Protein AF-A0A7U9EQK7-F1 (afdb_monomer)

Sequence (335 aa):
MLSIFRFGDKSVEPSIDFILNFLNLALGIDPSQLIYLAPYELGIRNTVLSKKVPERNVISWENNIPLRLGKNKPQGYYLKIFLPYKHGIIPISTIGFIEGINGISTDSALFLERLSFVKDNLIHWYESEFFIDLTKEVKAQFPKFNYNEVYLWANHLRTLMALYYDGVRPEGKGPGHTMRKIIRTLSGTLSGDKVCDDKALKLISAGIKSLKNLGYDITETVDVNELTEQIFRQINNGSSQIAREIKRFKRALSNNEIKSSKDLKQWNEERGLTYEWMRKASEDEGVYDLPFPEIEKRFWLRNECYSFDTNQKITDPVQFLKNAESKRMKGVMKN

pLDDT: mean 91.23, std 8.13, range [37.78, 98.5]

Mean predicted aligned error: 5.45 Å

Radius of gyration: 23.26 Å; Cα contacts (8 Å, |Δi|>4): 466; chains: 1; bounding box: 58×42×58 Å

Solvent-accessible surface area (backbone atoms only — not comparable to full-atom values): 18582 Å² total; per-residue (Å²): 117,44,68,58,77,48,74,53,33,93,59,60,54,70,62,52,50,52,51,48,48,45,38,29,77,76,56,70,41,61,64,57,67,37,34,33,44,26,41,70,64,84,47,45,34,61,52,50,45,72,68,68,29,52,68,86,36,54,44,65,63,95,76,80,77,64,42,78,76,54,91,96,46,62,46,31,42,51,42,36,36,30,37,72,49,95,38,27,34,42,78,45,35,38,36,37,41,33,55,49,99,70,32,33,26,38,46,36,44,30,40,52,64,60,50,49,15,60,64,69,70,51,94,45,55,57,69,22,84,61,25,32,60,24,36,52,44,42,40,69,77,38,74,85,54,52,72,68,56,28,53,49,50,40,51,46,51,41,49,52,54,51,38,47,71,75,67,49,55,78,38,94,53,73,73,12,32,56,47,44,52,50,40,46,54,58,8,59,76,44,72,40,48,69,80,51,69,74,59,41,48,52,45,48,53,26,29,49,52,24,34,36,68,72,75,47,71,56,74,89,82,45,60,67,67,60,52,35,47,63,51,48,54,49,25,33,51,38,3,45,50,51,39,53,51,51,54,51,49,48,51,36,52,78,68,65,69,64,83,45,45,66,49,56,47,47,42,29,72,78,69,63,47,50,70,67,59,50,48,53,50,30,49,76,72,74,47,78,89,67,59,70,75,85,77,80,77,77,88,50,66,79,65,70,34,46,60,90,52,74,85,56,57,58,86,52,63,60,61,49,50,55,53,51,50,51,53,51,51,58,60,58,76,75,107

Secondary structure (DSSP, 8-state):
-B--EEEEESSSHHHHHHHHHHHHHHH---GGG-EEE--SGGGHHHHHHHTT--GGGEE--SS---EE-STTSPEEEEEEEEEEETTEEEEEEEEEEEEETTEEEEEEEE-HHHHHHHHTT-S-GGGSTTTHHHHHHHHHH-TT--HHHHHHHHHHHHHHHHHHHTT----SSHHHHHHHHHHHHHHHHTTT----HHHHHHHHHHHHHHHHHTT---TTTS-HHHHHHHHHHHHHHHHHHHHHHHHHHHHHHHTT---SHHHHHHHHHHH---HHHHHHHHHHTT-----PPP------HHHHSS-S-TTS--S-HHHHHHHHHHHHHHHHTT-

Foldseek 3Di:
DDKDKDPLDAACQVVVVVVQCCCCVVQVDHLQQKAKAFEPPRVRQVSSVVSVHPNLRYDYDPDFDWDDPDPPAFIWHKIWIWHDAQQFIAGAKIWTWTQDPRHTMIIMDGDVLRSQCVSVNHLDSCCGQLHVLLLVLLCVQCVPDDSVLSVLLSVLLLVLLVCVLVVADCDDDDPNVVNLVSLLVLLQVCQLDADDLVSLLSNLVSSQSSCVVVVRHSPVPDDSSVSSCRRRVSSNVSNNLLNVLLVVLLVCVVVVVQDACVVVVCCCPVSVHDLVSSCVSCVVVVHHPHPHDDDPDPQDPNDVRRDSPSVNGDPDNSVSVVVSVVVVVVVVVVD

Structure (mmCIF, N/CA/C/O backbone):
data_AF-A0A7U9EQK7-F1
#
_entry.id   AF-A0A7U9EQK7-F1
#
loop_
_atom_site.group_PDB
_atom_site.id
_atom_site.type_symbol
_atom_site.label_atom_id
_atom_site.label_alt_id
_atom_site.label_comp_id
_atom_site.label_asym_id
_atom_site.label_entity_id
_atom_site.label_seq_id
_atom_site.pdbx_PDB_ins_code
_atom_site.Cartn_x
_atom_site.Cartn_y
_atom_site.Cartn_z
_atom_site.occupancy
_atom_site.B_iso_or_equiv
_atom_site.auth_seq_id
_atom_site.auth_comp_id
_atom_site.auth_asym_id
_atom_site.auth_atom_id
_atom_site.pdbx_PDB_model_num
ATOM 1 N N . MET A 1 1 ? 9.963 -4.437 -3.154 1.00 88.00 1 MET A N 1
ATOM 2 C CA . MET A 1 1 ? 10.088 -3.816 -4.495 1.00 88.00 1 MET A CA 1
ATOM 3 C C . MET A 1 1 ? 11.104 -4.631 -5.264 1.00 88.00 1 MET A C 1
ATOM 5 O O . MET A 1 1 ? 12.132 -4.945 -4.684 1.00 88.00 1 MET A O 1
ATOM 9 N N . LEU A 1 2 ? 10.805 -5.012 -6.504 1.00 90.88 2 LEU A N 1
ATOM 10 C CA . LEU A 1 2 ? 11.799 -5.606 -7.396 1.00 90.88 2 LEU A CA 1
ATOM 11 C C . LEU A 1 2 ? 12.470 -4.471 -8.166 1.00 90.88 2 LEU A C 1
ATOM 13 O O . LEU A 1 2 ? 11.774 -3.610 -8.705 1.00 90.88 2 LEU A O 1
ATOM 17 N N . SER A 1 3 ? 13.795 -4.463 -8.212 1.00 92.38 3 SER A N 1
ATOM 18 C CA . SER A 1 3 ? 14.551 -3.349 -8.777 1.00 92.38 3 SER A CA 1
ATOM 19 C C . SER A 1 3 ? 15.726 -3.853 -9.593 1.00 92.38 3 SER A C 1
ATOM 21 O O . SER A 1 3 ? 16.425 -4.780 -9.193 1.00 92.38 3 SER A O 1
ATOM 23 N N . ILE A 1 4 ? 15.952 -3.197 -10.725 1.00 92.50 4 ILE A N 1
ATOM 24 C CA . ILE A 1 4 ? 17.230 -3.200 -11.427 1.00 92.50 4 ILE A CA 1
ATOM 25 C C . ILE A 1 4 ? 17.901 -1.843 -11.259 1.00 92.50 4 ILE A C 1
ATOM 27 O O . ILE A 1 4 ? 17.247 -0.800 -11.367 1.00 92.50 4 ILE A O 1
ATOM 31 N N . PHE A 1 5 ? 19.209 -1.885 -11.038 1.00 93.94 5 PHE A N 1
ATOM 32 C CA . PHE A 1 5 ? 20.076 -0.719 -11.032 1.00 93.94 5 PHE A CA 1
ATOM 33 C C . PHE A 1 5 ? 21.106 -0.876 -12.141 1.00 93.94 5 PHE A C 1
ATOM 35 O O . PHE A 1 5 ? 21.718 -1.936 -12.278 1.00 93.94 5 PHE A O 1
ATOM 42 N N . ARG A 1 6 ? 21.284 0.171 -12.943 1.00 93.56 6 ARG A N 1
ATOM 43 C CA . ARG A 1 6 ? 22.321 0.223 -13.979 1.00 93.56 6 ARG A CA 1
ATOM 44 C C . ARG A 1 6 ? 23.038 1.557 -13.895 1.00 93.56 6 ARG A C 1
ATOM 46 O O . ARG A 1 6 ? 22.413 2.561 -13.568 1.00 93.56 6 ARG A O 1
ATOM 53 N N . PHE A 1 7 ? 24.334 1.579 -14.172 1.00 93.50 7 PHE A N 1
ATOM 54 C CA . PHE A 1 7 ? 25.157 2.771 -13.988 1.00 93.50 7 PHE A CA 1
ATOM 55 C C . PHE A 1 7 ? 26.043 2.992 -15.208 1.00 93.50 7 PHE A C 1
ATOM 57 O O . PHE A 1 7 ? 26.699 2.060 -15.667 1.00 93.50 7 PHE A O 1
ATOM 64 N N . GLY A 1 8 ? 26.080 4.232 -15.702 1.00 92.19 8 GLY A N 1
ATOM 65 C CA . GLY A 1 8 ? 26.954 4.625 -16.811 1.00 92.19 8 GLY A CA 1
ATOM 66 C C . GLY A 1 8 ? 26.522 4.087 -18.176 1.00 92.19 8 GLY A C 1
ATOM 67 O O . GLY A 1 8 ? 27.362 3.921 -19.060 1.00 92.19 8 GLY A O 1
ATOM 68 N N . ASP A 1 9 ? 25.231 3.801 -18.369 1.00 94.75 9 ASP A N 1
ATOM 69 C CA . ASP A 1 9 ? 24.723 3.431 -19.687 1.00 94.75 9 ASP A CA 1
ATOM 70 C C . ASP A 1 9 ? 24.780 4.640 -20.636 1.00 94.75 9 ASP A C 1
ATOM 72 O O . ASP A 1 9 ? 24.555 5.789 -20.246 1.00 94.75 9 ASP A O 1
ATOM 76 N N . LYS A 1 10 ? 25.057 4.383 -21.918 1.00 94.50 10 LYS A N 1
ATOM 77 C CA . LYS A 1 10 ? 25.091 5.430 -22.956 1.00 94.50 10 LYS A CA 1
ATOM 78 C C . LYS A 1 10 ? 23.697 5.892 -23.389 1.00 94.50 10 LYS A C 1
ATOM 80 O O . LYS A 1 10 ? 23.564 6.965 -23.968 1.00 94.50 10 LYS A O 1
ATOM 85 N N . SER A 1 11 ? 22.675 5.072 -23.157 1.00 95.19 11 SER A N 1
ATOM 86 C CA . SER A 1 11 ? 21.287 5.334 -23.532 1.00 95.19 11 SER A CA 1
ATOM 87 C C . SER A 1 11 ? 20.327 4.642 -22.563 1.00 95.19 11 SER A C 1
ATOM 89 O O . SER A 1 11 ? 20.726 3.802 -21.758 1.00 95.19 11 SER A O 1
ATOM 91 N N . VAL A 1 12 ? 19.043 4.986 -22.654 1.00 96.44 12 VAL A N 1
ATOM 92 C CA . VAL A 1 12 ? 17.967 4.388 -21.843 1.00 96.44 12 VAL A CA 1
ATOM 93 C C . VAL A 1 12 ? 17.520 3.005 -22.337 1.00 96.44 12 VAL A C 1
ATOM 95 O O . VAL A 1 12 ? 16.799 2.294 -21.638 1.00 96.44 12 VAL A O 1
ATOM 98 N N . GLU A 1 13 ? 17.933 2.621 -23.546 1.00 97.12 13 GLU A N 1
ATOM 99 C CA . GLU A 1 13 ? 17.444 1.439 -24.259 1.00 97.12 13 GLU A CA 1
ATOM 100 C C . GLU A 1 13 ? 17.716 0.110 -23.541 1.00 97.12 13 GLU A C 1
ATOM 102 O O . GLU A 1 13 ? 16.751 -0.633 -23.355 1.00 97.12 13 GLU A O 1
ATOM 107 N N . PRO A 1 14 ? 18.933 -0.187 -23.040 1.00 96.06 14 PRO A N 1
ATOM 108 C CA . PRO A 1 14 ? 19.197 -1.459 -22.363 1.00 96.06 14 PRO A CA 1
ATOM 109 C C . PRO A 1 14 ? 18.285 -1.701 -21.154 1.00 96.06 14 PRO A C 1
ATOM 111 O O . PRO A 1 14 ? 17.855 -2.826 -20.900 1.00 96.06 14 PRO A O 1
ATOM 114 N N . SER A 1 15 ? 17.966 -0.640 -20.412 1.00 96.38 15 SER A N 1
ATOM 115 C CA . SER A 1 15 ? 17.079 -0.695 -19.248 1.00 96.38 15 SER A CA 1
ATOM 116 C C . SER A 1 15 ? 15.626 -0.947 -19.632 1.00 96.38 15 SER A C 1
ATOM 118 O O . SER A 1 15 ? 14.946 -1.742 -18.981 1.00 96.38 15 SER A O 1
ATOM 120 N N . ILE A 1 16 ? 15.148 -0.267 -20.681 1.00 97.25 16 ILE A N 1
ATOM 121 C CA . ILE A 1 16 ? 13.794 -0.464 -21.209 1.00 97.25 16 ILE A CA 1
ATOM 122 C C . ILE A 1 16 ? 13.662 -1.895 -21.731 1.00 97.25 16 ILE A C 1
ATOM 124 O O . ILE A 1 16 ? 12.725 -2.590 -21.343 1.00 97.25 16 ILE A O 1
ATOM 128 N N . ASP A 1 17 ? 14.631 -2.366 -22.516 1.00 96.38 17 ASP A N 1
ATOM 129 C CA . ASP A 1 17 ? 14.633 -3.721 -23.067 1.00 96.38 17 ASP A CA 1
ATOM 130 C C . ASP A 1 17 ? 14.639 -4.784 -21.981 1.00 96.38 17 ASP A C 1
ATOM 132 O O . ASP A 1 17 ? 13.843 -5.718 -22.038 1.00 96.38 17 ASP A O 1
ATOM 136 N N . PHE A 1 18 ? 15.476 -4.629 -20.954 1.00 95.94 18 PHE A N 1
ATOM 137 C CA . PHE A 1 18 ? 15.498 -5.574 -19.844 1.00 95.94 18 PHE A CA 1
ATOM 138 C C . PHE A 1 18 ? 14.123 -5.690 -19.177 1.00 95.94 18 PHE A C 1
ATOM 140 O O . PHE A 1 18 ? 13.628 -6.795 -18.961 1.00 95.94 18 PHE A O 1
ATOM 147 N N . ILE A 1 19 ? 13.491 -4.556 -18.859 1.00 96.00 19 ILE A N 1
ATOM 148 C CA . ILE A 1 19 ? 12.205 -4.550 -18.157 1.00 96.00 19 ILE A CA 1
ATOM 149 C C . ILE A 1 19 ? 11.091 -5.105 -19.042 1.00 96.00 19 ILE A C 1
ATOM 151 O O . ILE A 1 19 ? 10.302 -5.916 -18.565 1.00 96.00 19 ILE A O 1
ATOM 155 N N . LEU A 1 20 ? 11.031 -4.727 -20.319 1.00 96.06 20 LEU A N 1
ATOM 156 C CA . LEU A 1 20 ? 10.022 -5.259 -21.237 1.00 96.06 20 LEU A CA 1
ATOM 157 C C . LEU A 1 20 ? 10.208 -6.758 -21.486 1.00 96.06 20 LEU A C 1
ATOM 159 O O . LEU A 1 20 ? 9.225 -7.496 -21.489 1.00 96.06 20 LEU A O 1
ATOM 163 N N . ASN A 1 21 ? 11.452 -7.225 -21.610 1.00 95.62 21 ASN A N 1
ATOM 164 C CA . ASN A 1 21 ? 11.752 -8.649 -21.731 1.00 95.62 21 ASN A CA 1
ATOM 165 C C . ASN A 1 21 ? 11.370 -9.411 -20.463 1.00 95.62 21 ASN A C 1
ATOM 167 O O . ASN A 1 21 ? 10.791 -10.485 -20.565 1.00 95.62 21 ASN A O 1
ATOM 171 N N . PHE A 1 22 ? 11.630 -8.860 -19.275 1.00 94.88 22 PHE A N 1
ATOM 172 C CA . PHE A 1 22 ? 11.181 -9.463 -18.022 1.00 94.88 22 PHE A CA 1
ATOM 173 C C . PHE A 1 22 ? 9.650 -9.575 -17.967 1.00 94.88 22 PHE A C 1
ATOM 175 O O . PHE A 1 22 ? 9.129 -10.648 -17.677 1.00 94.88 22 PHE A O 1
ATOM 182 N N . LEU A 1 23 ? 8.921 -8.500 -18.288 1.00 94.50 23 LEU A N 1
ATOM 183 C CA . LEU A 1 23 ? 7.453 -8.513 -18.290 1.00 94.50 23 LEU A CA 1
ATOM 184 C C . LEU A 1 23 ? 6.889 -9.533 -19.293 1.00 94.50 23 LEU A C 1
ATOM 186 O O . LEU A 1 23 ? 5.955 -10.262 -18.964 1.00 94.50 23 LEU A O 1
ATOM 190 N N . ASN A 1 24 ? 7.479 -9.629 -20.483 1.00 95.06 24 ASN A N 1
ATOM 191 C CA . ASN A 1 24 ? 7.049 -10.579 -21.502 1.00 95.06 24 ASN A CA 1
ATOM 192 C C . ASN A 1 24 ? 7.404 -12.023 -21.118 1.00 95.06 24 ASN A C 1
ATOM 194 O O . ASN A 1 24 ? 6.524 -12.863 -20.963 1.00 95.06 24 ASN A O 1
ATOM 198 N N . LEU A 1 25 ? 8.686 -12.309 -20.895 1.00 94.12 25 LEU A N 1
ATOM 199 C CA . LEU A 1 25 ? 9.175 -13.675 -20.714 1.00 94.12 25 LEU A CA 1
ATOM 200 C C . LEU A 1 25 ? 8.785 -14.275 -19.359 1.00 94.12 25 LEU A C 1
ATOM 202 O O . LEU A 1 25 ? 8.488 -15.463 -19.290 1.00 94.12 25 LEU A O 1
ATOM 206 N N . ALA A 1 26 ? 8.793 -13.483 -18.281 1.00 90.69 26 ALA A N 1
ATOM 207 C CA . ALA A 1 26 ? 8.523 -13.999 -16.937 1.00 90.69 26 ALA A CA 1
ATOM 208 C C . ALA A 1 26 ? 7.040 -13.929 -16.545 1.00 90.69 26 ALA A C 1
ATOM 210 O O . ALA A 1 26 ? 6.598 -14.727 -15.717 1.00 90.69 26 ALA A O 1
ATOM 211 N N . LEU A 1 27 ? 6.281 -12.974 -17.098 1.00 91.12 27 LEU A N 1
ATOM 212 C CA . LEU A 1 27 ? 4.881 -12.737 -16.716 1.00 91.12 27 LEU A CA 1
ATOM 213 C C . LEU A 1 27 ? 3.887 -12.919 -17.869 1.00 91.12 27 LEU A C 1
ATOM 215 O O . LEU A 1 27 ? 2.686 -12.827 -17.633 1.00 91.12 27 LEU A O 1
ATOM 219 N N . GLY A 1 28 ? 4.351 -13.169 -19.097 1.00 93.56 28 GLY A N 1
ATOM 220 C CA . GLY A 1 28 ? 3.483 -13.322 -20.267 1.00 93.56 28 GLY A CA 1
ATOM 221 C C . GLY A 1 28 ? 2.785 -12.027 -20.691 1.00 93.56 28 GLY A C 1
ATOM 222 O O . GLY A 1 28 ? 1.762 -12.081 -21.371 1.00 93.56 28 GLY A O 1
ATOM 223 N N . ILE A 1 29 ? 3.289 -10.864 -20.266 1.00 94.81 29 ILE A N 1
ATOM 224 C CA . ILE A 1 29 ? 2.674 -9.567 -20.559 1.00 94.81 29 ILE A CA 1
ATOM 225 C C . ILE A 1 29 ? 3.261 -9.018 -21.858 1.00 94.81 29 ILE A C 1
ATOM 227 O O . ILE A 1 29 ? 4.433 -8.643 -21.905 1.00 94.81 29 ILE A O 1
ATOM 231 N N . ASP A 1 30 ? 2.433 -8.916 -22.898 1.00 94.62 30 ASP A N 1
ATOM 232 C CA . ASP A 1 30 ? 2.830 -8.306 -24.167 1.00 94.62 30 ASP A CA 1
ATOM 233 C C . ASP A 1 30 ? 3.064 -6.788 -23.991 1.00 94.62 30 ASP A C 1
ATOM 235 O O . ASP A 1 30 ? 2.125 -6.056 -23.647 1.00 94.62 30 ASP A O 1
ATOM 239 N N . PRO A 1 31 ? 4.281 -6.272 -24.270 1.00 94.69 31 PRO A N 1
ATOM 240 C CA . PRO A 1 31 ? 4.578 -4.843 -24.213 1.00 94.69 31 PRO A CA 1
ATOM 241 C C . PRO A 1 31 ? 3.645 -3.955 -25.045 1.00 94.69 31 PRO A C 1
ATOM 243 O O . PRO A 1 31 ? 3.487 -2.777 -24.711 1.00 94.69 31 PRO A O 1
ATOM 246 N N . SER A 1 32 ? 3.015 -4.493 -26.098 1.00 94.81 32 SER A N 1
ATOM 247 C CA . SER A 1 32 ? 2.066 -3.766 -26.950 1.00 94.81 32 SER A CA 1
ATOM 248 C C . SER A 1 32 ? 0.753 -3.410 -26.234 1.00 94.81 32 SER A C 1
ATOM 250 O O . SER A 1 32 ? 0.080 -2.448 -26.611 1.00 94.81 32 SER A O 1
ATOM 252 N N . GLN A 1 33 ? 0.405 -4.144 -25.171 1.00 94.94 33 GLN A N 1
ATOM 253 C CA . GLN A 1 33 ? -0.803 -3.935 -24.363 1.00 94.94 33 GLN A CA 1
ATOM 254 C C . GLN A 1 33 ? -0.596 -2.922 -23.230 1.00 94.94 33 GLN A C 1
ATOM 256 O O . GLN A 1 33 ? -1.558 -2.471 -22.606 1.00 94.94 33 GLN A O 1
ATOM 261 N N . LEU A 1 34 ? 0.657 -2.562 -22.955 1.00 97.38 34 LEU A N 1
ATOM 262 C CA . LEU A 1 34 ? 1.021 -1.633 -21.895 1.00 97.38 34 LEU A CA 1
ATOM 263 C C . LEU A 1 34 ? 0.800 -0.184 -22.324 1.00 97.38 34 LEU A C 1
ATOM 265 O O . LEU A 1 34 ? 0.865 0.153 -23.506 1.00 97.38 34 LEU A O 1
ATOM 269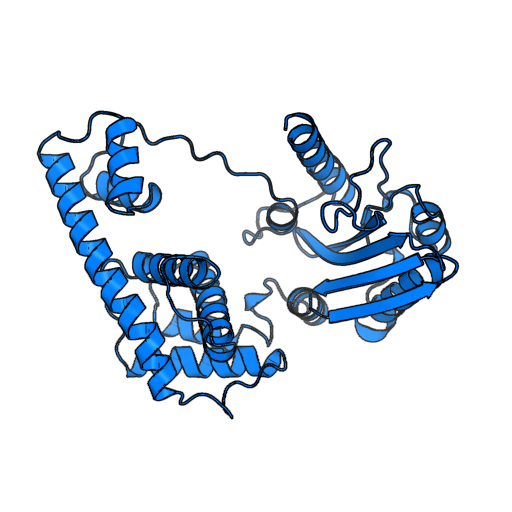 N N . ILE A 1 35 ? 0.575 0.678 -21.333 1.00 97.81 35 ILE A N 1
ATOM 270 C CA . ILE A 1 35 ? 0.493 2.130 -21.491 1.00 97.81 35 ILE A CA 1
ATOM 271 C C . ILE A 1 35 ? 1.697 2.764 -20.809 1.00 97.81 35 ILE A C 1
ATOM 273 O O . ILE A 1 35 ? 2.067 2.403 -19.689 1.00 97.81 35 ILE A O 1
ATOM 277 N N . TYR A 1 36 ? 2.290 3.740 -21.481 1.00 96.44 36 TYR A N 1
ATOM 278 C CA . TYR A 1 36 ? 3.543 4.356 -21.091 1.00 96.44 36 TYR A CA 1
ATOM 279 C C . TYR A 1 36 ? 3.334 5.841 -20.871 1.00 96.44 36 TYR A C 1
ATOM 281 O O . TYR A 1 36 ? 2.796 6.542 -21.723 1.00 96.44 36 TYR A O 1
ATOM 289 N N . LEU A 1 37 ? 3.800 6.324 -19.728 1.00 94.25 37 LEU A N 1
ATOM 290 C CA . LEU A 1 37 ? 4.009 7.745 -19.497 1.00 94.25 37 LEU A CA 1
ATOM 291 C C . LEU A 1 37 ? 5.486 8.012 -19.772 1.00 94.25 37 LEU A C 1
ATOM 293 O O . LEU A 1 37 ? 6.330 7.722 -18.919 1.00 94.25 37 LEU A O 1
ATOM 297 N N . ALA A 1 38 ? 5.776 8.462 -20.992 1.00 94.75 38 ALA A N 1
ATOM 298 C CA . ALA A 1 38 ? 7.112 8.512 -21.568 1.00 94.75 38 ALA A CA 1
ATOM 299 C C . ALA A 1 38 ? 7.482 9.958 -21.955 1.00 94.75 38 ALA A C 1
ATOM 301 O O . ALA A 1 38 ? 6.890 10.502 -22.890 1.00 94.75 38 ALA A O 1
ATOM 302 N N . PRO A 1 39 ? 8.441 10.589 -21.263 1.00 92.50 39 PRO A N 1
ATOM 303 C CA . PRO A 1 39 ? 8.943 11.920 -21.608 1.00 92.50 39 PRO A CA 1
ATOM 304 C C . PRO A 1 39 ? 9.692 11.925 -22.954 1.00 92.50 39 PRO A C 1
ATOM 306 O O . PRO A 1 39 ? 10.132 10.877 -23.440 1.00 92.50 39 PRO A O 1
ATOM 309 N N . TYR A 1 40 ? 9.832 13.106 -23.565 1.00 91.44 40 TYR A N 1
ATOM 310 C CA . TYR A 1 40 ? 10.596 13.279 -24.811 1.00 91.44 40 TYR A CA 1
ATOM 311 C C . TYR A 1 40 ? 12.111 13.227 -24.564 1.00 91.44 40 TYR A C 1
ATOM 313 O O . TYR A 1 40 ? 12.883 12.833 -25.439 1.00 91.44 40 TYR A O 1
ATOM 321 N N . GLU A 1 41 ? 12.527 13.602 -23.362 1.00 91.69 41 GLU A N 1
ATOM 322 C CA . GLU A 1 41 ? 13.906 13.693 -22.919 1.00 91.69 41 GLU A CA 1
ATOM 323 C C . GLU A 1 41 ? 14.594 12.331 -22.916 1.00 91.69 41 GLU A C 1
ATOM 325 O O . GLU A 1 41 ? 13.968 11.274 -22.790 1.00 91.69 41 GLU A O 1
ATOM 330 N N . LEU A 1 42 ? 15.916 12.368 -23.102 1.00 90.94 42 LEU A N 1
ATOM 331 C CA . LEU A 1 42 ? 16.781 11.189 -23.199 1.00 90.94 42 LEU A CA 1
ATOM 332 C C . LEU A 1 42 ? 16.358 10.179 -24.284 1.00 90.94 42 LEU A C 1
ATOM 334 O O . LEU A 1 42 ? 16.784 9.026 -24.259 1.00 90.94 42 LEU A O 1
ATOM 338 N N . GLY A 1 43 ? 15.504 10.587 -25.231 1.00 93.50 43 GLY A N 1
ATOM 339 C CA . GLY A 1 43 ? 14.965 9.702 -26.260 1.00 93.50 43 GLY A CA 1
ATOM 340 C C . GLY A 1 43 ? 14.040 8.609 -25.714 1.00 93.50 43 GLY A C 1
ATOM 341 O O . GLY A 1 43 ? 13.804 7.623 -26.415 1.00 93.50 43 GLY A O 1
ATOM 342 N N . ILE A 1 44 ? 13.504 8.755 -24.494 1.00 95.88 44 ILE A N 1
ATOM 343 C CA . ILE A 1 44 ? 12.691 7.723 -23.827 1.00 95.88 44 ILE A CA 1
ATOM 344 C C . ILE A 1 44 ? 11.463 7.368 -24.666 1.00 95.88 44 ILE A C 1
ATOM 346 O O . ILE A 1 44 ? 11.254 6.195 -24.974 1.00 95.88 44 ILE A O 1
ATOM 350 N N . ARG A 1 45 ? 10.686 8.367 -25.105 1.00 95.94 45 ARG A N 1
ATOM 351 C CA . ARG A 1 45 ? 9.522 8.153 -25.980 1.00 95.94 45 ARG A CA 1
ATOM 352 C C . ARG A 1 45 ? 9.877 7.366 -27.243 1.00 95.94 45 ARG A C 1
ATOM 354 O O . ARG A 1 45 ? 9.225 6.371 -27.548 1.00 95.94 45 ARG A O 1
ATOM 361 N N . ASN A 1 46 ? 10.906 7.804 -27.968 1.00 96.94 46 ASN A N 1
ATOM 362 C CA . ASN A 1 46 ? 11.307 7.177 -29.230 1.00 96.94 46 ASN A CA 1
ATOM 363 C C . ASN A 1 46 ? 11.791 5.742 -29.011 1.00 96.94 46 ASN A C 1
ATOM 365 O O . ASN A 1 46 ? 11.477 4.859 -29.805 1.00 96.94 46 ASN A O 1
ATOM 369 N N . THR A 1 47 ? 12.484 5.502 -27.897 1.00 97.75 47 THR A N 1
ATOM 370 C CA . THR A 1 47 ? 12.919 4.163 -27.501 1.00 97.75 47 THR A CA 1
ATOM 371 C C . THR A 1 47 ? 11.730 3.256 -27.208 1.00 97.75 47 THR A C 1
ATOM 373 O O . THR A 1 47 ? 11.733 2.119 -27.644 1.00 97.75 47 THR A O 1
ATOM 376 N N . VAL A 1 48 ? 10.681 3.736 -26.532 1.00 97.31 48 VAL A N 1
ATOM 377 C CA . VAL A 1 48 ? 9.459 2.939 -26.306 1.00 97.31 48 VAL A CA 1
ATOM 378 C C . VAL A 1 48 ? 8.755 2.617 -27.628 1.00 97.31 48 VAL A C 1
ATOM 380 O O . VAL A 1 48 ? 8.364 1.474 -27.860 1.00 97.31 48 VAL A O 1
ATOM 383 N N . LEU A 1 49 ? 8.621 3.602 -28.520 1.00 96.94 49 LEU A N 1
ATOM 384 C CA . LEU A 1 49 ? 7.968 3.412 -29.819 1.00 96.94 49 LEU A CA 1
ATOM 385 C C . LEU A 1 49 ? 8.721 2.426 -30.721 1.00 96.94 49 LEU A C 1
ATOM 387 O O . LEU A 1 49 ? 8.085 1.655 -31.441 1.00 96.94 49 LEU A O 1
ATOM 391 N N . SER A 1 50 ? 10.057 2.379 -30.648 1.00 96.50 50 SER A N 1
ATOM 392 C CA . SER A 1 50 ? 10.852 1.413 -31.421 1.00 96.50 50 SER A CA 1
ATOM 393 C C . SER A 1 50 ? 10.602 -0.043 -31.005 1.00 96.50 50 SER A C 1
ATOM 395 O O . SER A 1 50 ? 10.850 -0.957 -31.792 1.00 96.50 50 SER A O 1
ATOM 397 N N . LYS A 1 51 ? 10.015 -0.282 -29.822 1.00 95.19 51 LYS A N 1
ATOM 398 C CA . LYS A 1 51 ? 9.625 -1.615 -29.324 1.00 95.19 51 LYS A CA 1
ATOM 399 C C . LYS A 1 51 ? 8.243 -2.066 -29.807 1.00 95.19 51 LYS A C 1
ATOM 401 O O . LYS A 1 51 ? 7.616 -2.913 -29.178 1.00 95.19 51 LYS A O 1
ATOM 406 N N . LYS A 1 52 ? 7.768 -1.517 -30.936 1.00 91.38 52 LYS A N 1
ATOM 407 C CA . LYS A 1 52 ? 6.475 -1.842 -31.574 1.00 91.38 52 LYS A CA 1
ATOM 408 C C . LYS A 1 52 ? 5.258 -1.579 -30.675 1.00 91.38 52 LYS A C 1
ATOM 410 O O . LYS A 1 52 ? 4.195 -2.165 -30.870 1.00 91.38 52 LYS A O 1
ATOM 415 N N . VAL A 1 53 ? 5.401 -0.682 -29.703 1.00 94.50 53 VAL A N 1
ATOM 416 C CA . VAL A 1 53 ? 4.283 -0.210 -28.885 1.00 94.50 53 VAL A CA 1
ATOM 417 C C . VAL A 1 53 ? 3.410 0.722 -29.735 1.00 94.50 53 VAL A C 1
ATOM 419 O O . VAL A 1 53 ? 3.949 1.631 -30.371 1.00 94.50 53 VAL A O 1
ATOM 422 N N . PRO A 1 54 ? 2.074 0.556 -29.746 1.00 95.75 54 PRO A N 1
ATOM 423 C CA . PRO A 1 54 ? 1.186 1.474 -30.449 1.00 95.75 54 PRO A CA 1
ATOM 424 C C . PRO A 1 54 ? 1.346 2.907 -29.938 1.00 95.75 54 PRO A C 1
ATOM 426 O O . PRO A 1 54 ? 1.285 3.144 -28.734 1.00 95.75 54 PRO A O 1
ATOM 429 N N . GLU A 1 55 ? 1.455 3.885 -30.838 1.00 95.81 55 GLU A N 1
ATOM 430 C CA . GLU A 1 55 ? 1.647 5.289 -30.448 1.00 95.81 55 GLU A CA 1
ATOM 431 C C . GLU A 1 55 ? 0.539 5.809 -29.522 1.00 95.81 55 GLU A C 1
ATOM 433 O O . GLU A 1 55 ? 0.810 6.542 -28.574 1.00 95.81 55 GLU A O 1
ATOM 438 N N . ARG A 1 56 ? -0.703 5.345 -29.717 1.00 95.31 56 ARG A N 1
ATOM 439 C CA . ARG A 1 56 ? -1.839 5.673 -28.839 1.00 95.31 56 ARG A CA 1
ATOM 440 C C . ARG A 1 56 ? -1.624 5.282 -27.369 1.00 95.31 56 ARG A C 1
ATOM 442 O O . ARG A 1 56 ? -2.260 5.867 -26.500 1.00 95.31 56 ARG A O 1
ATOM 449 N N . ASN A 1 57 ? -0.748 4.315 -27.095 1.00 96.94 57 ASN A N 1
ATOM 450 C CA . ASN A 1 57 ? -0.418 3.852 -25.750 1.00 96.94 57 ASN A CA 1
ATOM 451 C C . ASN A 1 57 ? 0.769 4.612 -25.135 1.00 96.94 57 ASN A C 1
ATOM 453 O O . ASN A 1 57 ? 1.114 4.366 -23.981 1.00 96.94 57 ASN A O 1
ATOM 457 N N . VAL A 1 58 ? 1.403 5.526 -25.872 1.00 96.44 58 VAL A N 1
ATOM 458 C CA . VAL A 1 58 ? 2.534 6.322 -25.391 1.00 96.44 58 VAL A CA 1
ATOM 459 C C . VAL A 1 58 ? 2.067 7.752 -25.154 1.00 96.44 58 VAL A C 1
ATOM 461 O O . VAL A 1 58 ? 1.773 8.504 -26.081 1.00 96.44 58 VAL A O 1
ATOM 464 N N . ILE A 1 59 ? 1.979 8.130 -23.884 1.00 93.88 59 ILE A N 1
ATOM 465 C CA . ILE A 1 59 ? 1.550 9.453 -23.447 1.00 93.88 59 ILE A CA 1
ATOM 466 C C . ILE A 1 59 ? 2.796 10.261 -23.076 1.00 93.88 59 ILE A C 1
ATOM 468 O O . ILE A 1 59 ? 3.577 9.858 -22.212 1.00 93.88 59 ILE A O 1
ATOM 472 N N . SER A 1 60 ? 2.946 11.416 -23.717 1.00 90.50 60 SER A N 1
ATOM 473 C CA . SER A 1 60 ? 4.018 12.389 -23.494 1.00 90.50 60 SER A CA 1
ATOM 474 C C . SER A 1 60 ? 3.411 13.775 -23.258 1.00 90.50 60 SER A C 1
ATOM 476 O O . SER A 1 60 ? 2.238 14.003 -23.562 1.00 90.50 60 SER A O 1
ATOM 478 N N . TRP A 1 61 ? 4.194 14.709 -22.726 1.00 78.88 61 TRP A N 1
ATOM 479 C CA . TRP A 1 61 ? 3.748 16.067 -22.393 1.00 78.88 61 TRP A CA 1
ATOM 480 C C . TRP A 1 61 ? 4.825 17.089 -22.723 1.00 78.88 61 TRP A C 1
ATOM 482 O O . TRP A 1 61 ? 6.005 16.758 -22.791 1.00 78.88 61 TRP A O 1
ATOM 492 N N . GLU A 1 62 ? 4.386 18.333 -22.908 1.00 69.69 62 GLU A N 1
ATOM 493 C CA . GLU A 1 62 ? 5.262 19.476 -23.180 1.00 69.69 62 GLU A CA 1
ATOM 494 C C . GLU A 1 62 ? 6.102 19.863 -21.956 1.00 69.69 62 GLU A C 1
ATOM 496 O O . GLU A 1 62 ? 7.274 20.188 -22.095 1.00 69.69 62 GLU A O 1
ATOM 501 N N . ASN A 1 63 ? 5.521 19.777 -20.751 1.00 70.12 63 ASN A N 1
ATOM 502 C CA . ASN A 1 63 ? 6.197 20.091 -19.492 1.00 70.12 63 ASN A CA 1
ATOM 503 C C . ASN A 1 63 ? 6.384 18.824 -18.654 1.00 70.12 63 ASN A C 1
ATOM 505 O O . ASN A 1 63 ? 5.406 18.204 -18.230 1.00 70.12 63 ASN A O 1
ATOM 509 N N . ASN A 1 64 ? 7.633 18.453 -18.378 1.00 68.38 64 ASN A N 1
ATOM 510 C CA . ASN A 1 64 ? 7.956 17.267 -17.590 1.00 68.38 64 ASN A CA 1
ATOM 511 C C . ASN A 1 64 ? 8.060 17.550 -16.091 1.00 68.38 64 ASN A C 1
ATOM 513 O O . ASN A 1 64 ? 8.469 18.624 -15.655 1.00 68.38 64 ASN A O 1
ATOM 517 N N . ILE A 1 65 ? 7.717 16.540 -15.284 1.00 68.69 65 ILE A N 1
ATOM 518 C CA . ILE A 1 65 ? 8.053 16.525 -13.858 1.00 68.69 65 ILE A CA 1
ATOM 519 C C . ILE A 1 65 ? 9.391 15.793 -13.724 1.00 68.69 65 ILE A C 1
ATOM 521 O O . ILE A 1 65 ? 9.401 14.564 -13.864 1.00 68.69 65 ILE A O 1
ATOM 525 N N . PRO A 1 66 ? 10.499 16.503 -13.449 1.00 75.69 66 PRO A N 1
ATOM 526 C CA . PRO A 1 66 ? 11.795 15.863 -13.310 1.00 75.69 66 PRO A CA 1
ATOM 527 C C . PRO A 1 66 ? 11.808 14.929 -12.099 1.00 75.69 66 PRO A C 1
ATOM 529 O O . PRO A 1 66 ? 11.152 15.171 -11.078 1.00 75.69 66 PRO A O 1
ATOM 532 N N . LEU A 1 67 ? 12.614 13.879 -12.197 1.00 79.62 67 LEU A N 1
ATOM 533 C CA . LEU A 1 67 ? 13.065 13.098 -11.056 1.00 79.62 67 LEU A CA 1
ATOM 534 C C . LEU A 1 67 ? 13.879 14.018 -10.136 1.00 79.62 67 LEU A C 1
ATOM 536 O O . LEU A 1 67 ? 14.940 14.515 -10.511 1.00 79.62 67 LEU A O 1
ATOM 540 N N . ARG A 1 68 ? 13.369 14.264 -8.924 1.00 74.19 68 ARG A N 1
ATOM 541 C CA . ARG A 1 68 ? 14.042 15.078 -7.903 1.00 74.19 68 ARG A CA 1
ATOM 542 C C . ARG A 1 68 ? 14.561 14.178 -6.789 1.00 74.19 68 ARG A C 1
ATOM 544 O O . ARG A 1 68 ? 13.784 13.713 -5.962 1.00 74.19 68 ARG A O 1
ATOM 551 N N . LEU A 1 69 ? 15.878 13.991 -6.744 1.00 74.88 69 LEU A N 1
ATOM 552 C CA . LEU A 1 69 ? 16.568 13.218 -5.700 1.00 74.88 69 LEU A CA 1
ATOM 553 C C . LEU A 1 69 ? 16.976 14.062 -4.475 1.00 74.88 69 LEU A C 1
ATOM 555 O O . LEU A 1 69 ? 17.591 13.552 -3.543 1.00 74.88 69 LEU A O 1
ATOM 559 N N . GLY A 1 70 ? 16.647 15.357 -4.471 1.00 72.94 70 GLY A N 1
ATOM 560 C CA . GLY A 1 70 ? 16.989 16.306 -3.410 1.00 72.94 70 GLY A CA 1
ATOM 561 C C . GLY A 1 70 ? 17.777 17.510 -3.925 1.00 72.94 70 GLY A C 1
ATOM 562 O O . GLY A 1 70 ? 18.122 17.597 -5.103 1.00 72.94 70 GLY A O 1
ATOM 563 N N . LYS A 1 71 ? 18.047 18.472 -3.036 1.00 74.62 71 LYS A N 1
ATOM 564 C CA . LYS A 1 71 ? 18.831 19.671 -3.368 1.00 74.62 71 LYS A CA 1
ATOM 565 C C . LYS A 1 71 ? 20.265 19.257 -3.739 1.00 74.62 71 LYS A C 1
ATOM 567 O O . LYS A 1 71 ? 20.867 18.462 -3.022 1.00 74.62 71 LYS A O 1
ATOM 572 N N . ASN A 1 72 ? 20.796 19.789 -4.842 1.00 76.12 72 ASN A N 1
ATOM 573 C CA . ASN A 1 72 ? 22.140 19.496 -5.373 1.00 76.12 72 ASN A CA 1
ATOM 574 C C . ASN A 1 72 ? 22.383 18.026 -5.773 1.00 76.12 72 ASN A C 1
ATOM 576 O O . ASN A 1 72 ? 23.528 17.575 -5.803 1.00 76.12 72 ASN A O 1
ATOM 580 N N . LYS A 1 73 ? 21.326 17.257 -6.056 1.00 78.75 73 LYS A N 1
ATOM 581 C CA . LYS A 1 73 ? 21.444 15.902 -6.607 1.00 78.75 73 LYS A CA 1
ATOM 582 C C . LYS A 1 73 ? 21.209 15.916 -8.122 1.00 78.75 73 LYS A C 1
ATOM 584 O O . LYS A 1 73 ? 20.538 16.833 -8.605 1.00 78.75 73 LYS A O 1
ATOM 589 N N . PRO A 1 74 ? 21.743 14.927 -8.862 1.00 76.62 74 PRO A N 1
ATOM 590 C CA . PRO A 1 74 ? 21.514 14.835 -10.295 1.00 76.62 74 PRO A CA 1
ATOM 591 C C . PRO A 1 74 ? 20.018 14.744 -10.616 1.00 76.62 74 PRO A C 1
ATOM 593 O O . PRO A 1 74 ? 19.237 14.184 -9.838 1.00 76.62 74 PRO A O 1
ATOM 596 N N . GLN A 1 75 ? 19.630 15.348 -11.736 1.00 85.44 75 GLN A N 1
ATOM 597 C CA . GLN A 1 75 ? 18.255 15.333 -12.224 1.00 85.44 75 GLN A CA 1
ATOM 598 C C . GLN A 1 75 ? 18.045 14.159 -13.179 1.00 85.44 75 GLN A C 1
ATOM 600 O O . GLN A 1 75 ? 18.979 13.442 -13.542 1.00 85.44 75 GLN A O 1
ATOM 605 N N . GLY A 1 76 ? 16.792 13.937 -13.549 1.00 90.31 76 GLY A N 1
ATOM 606 C CA . GLY A 1 76 ? 16.448 12.855 -14.444 1.00 90.31 76 GLY A CA 1
ATOM 607 C C . GLY A 1 76 ? 14.983 12.848 -14.824 1.00 90.31 76 GLY A C 1
ATOM 608 O O . GLY A 1 76 ? 14.228 13.770 -14.502 1.00 90.31 76 GLY A O 1
ATOM 609 N N . TYR A 1 77 ? 14.562 11.749 -15.437 1.00 92.38 77 TYR A N 1
ATOM 610 C CA . TYR A 1 77 ? 13.214 11.590 -15.963 1.00 92.38 77 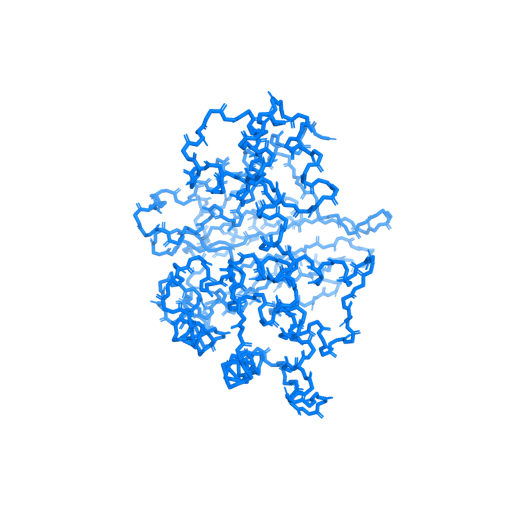TYR A CA 1
ATOM 611 C C . TYR A 1 77 ? 12.652 10.213 -15.638 1.00 92.38 77 TYR A C 1
ATOM 613 O O . TYR A 1 77 ? 13.387 9.234 -15.521 1.00 92.38 77 TYR A O 1
ATOM 621 N N . TYR A 1 78 ? 11.332 10.139 -15.493 1.00 91.94 78 TYR A N 1
ATOM 622 C CA . TYR A 1 78 ? 10.644 8.886 -15.214 1.00 91.94 78 TYR A CA 1
ATOM 623 C C . TYR A 1 78 ? 9.942 8.348 -16.456 1.00 91.94 78 TYR A C 1
ATOM 625 O O . TYR A 1 78 ? 9.081 9.029 -17.007 1.00 91.94 78 TYR A O 1
ATOM 633 N N . LEU A 1 79 ? 10.207 7.090 -16.803 1.00 94.75 79 LEU A N 1
ATOM 634 C CA . LEU A 1 79 ? 9.274 6.260 -17.561 1.00 94.75 79 LEU A CA 1
ATOM 635 C C . LEU A 1 79 ? 8.371 5.523 -16.571 1.00 94.75 79 LEU A C 1
ATOM 637 O O . LEU A 1 79 ? 8.856 4.820 -15.687 1.00 94.75 79 LEU A O 1
ATOM 641 N N . LYS A 1 80 ? 7.052 5.651 -16.703 1.00 94.62 80 LYS A N 1
ATOM 642 C CA . LYS A 1 80 ? 6.108 4.843 -15.913 1.00 94.62 80 LYS A CA 1
ATOM 643 C C . LYS A 1 80 ? 5.319 3.927 -16.835 1.00 94.62 80 LYS A C 1
ATOM 645 O O . LYS A 1 80 ? 4.864 4.365 -17.889 1.00 94.62 80 LYS A O 1
ATOM 650 N N . ILE A 1 81 ? 5.130 2.687 -16.403 1.00 95.81 81 ILE A N 1
ATOM 651 C CA . ILE A 1 81 ? 4.499 1.627 -17.186 1.00 95.81 81 ILE A CA 1
ATOM 652 C C . ILE A 1 81 ? 3.249 1.147 -16.455 1.00 95.81 81 ILE A C 1
ATOM 654 O O . ILE A 1 81 ? 3.279 0.846 -15.254 1.00 95.81 81 ILE A O 1
ATOM 658 N N . PHE A 1 82 ? 2.153 1.079 -17.199 1.00 96.31 82 PHE A N 1
ATOM 659 C CA . PHE A 1 82 ? 0.826 0.738 -16.720 1.00 96.31 82 PHE A CA 1
ATOM 660 C C . PHE A 1 82 ? 0.256 -0.421 -17.528 1.00 96.31 82 PHE A C 1
ATOM 662 O O . PHE A 1 82 ? 0.438 -0.485 -18.740 1.00 96.31 82 PHE A O 1
ATOM 669 N N . LEU A 1 83 ? -0.483 -1.297 -16.857 1.00 95.94 83 LEU A N 1
ATOM 670 C CA . LEU A 1 83 ? -1.203 -2.405 -17.469 1.00 95.94 83 LEU A CA 1
ATOM 671 C C . LEU A 1 83 ? -2.710 -2.205 -17.276 1.00 95.94 83 LEU A C 1
ATOM 673 O O . LEU A 1 83 ? -3.168 -2.221 -16.131 1.00 95.94 83 LEU A O 1
ATOM 677 N N . PRO A 1 84 ? -3.499 -2.028 -18.346 1.00 95.69 84 PRO A N 1
ATOM 678 C CA . PRO A 1 84 ? -4.945 -2.210 -18.280 1.00 95.69 84 PRO A CA 1
ATOM 679 C C . PRO A 1 84 ? -5.275 -3.624 -17.796 1.00 95.69 84 PRO A C 1
ATOM 681 O O . PRO A 1 84 ? -4.818 -4.602 -18.382 1.00 95.69 84 PRO A O 1
ATOM 684 N N . TYR A 1 85 ? -6.047 -3.744 -16.721 1.00 94.19 85 TYR A N 1
ATOM 685 C CA . TYR A 1 85 ? -6.327 -5.038 -16.108 1.00 94.19 85 TYR A CA 1
ATOM 686 C C . TYR A 1 85 ? -7.700 -5.039 -15.437 1.00 94.19 85 TYR A C 1
ATOM 688 O O . TYR A 1 85 ? -7.989 -4.201 -14.582 1.00 94.19 85 TYR A O 1
ATOM 696 N N . LYS A 1 86 ? -8.541 -6.009 -15.818 1.00 92.81 86 LYS A N 1
ATOM 697 C CA . LYS A 1 86 ? -9.923 -6.173 -15.331 1.00 92.81 86 LYS A CA 1
ATOM 698 C C . LYS A 1 86 ? -10.723 -4.868 -15.454 1.00 92.81 86 LYS A C 1
ATOM 700 O O . LYS A 1 86 ? -11.025 -4.443 -16.567 1.00 92.81 86 LYS A O 1
ATOM 705 N N . HIS A 1 87 ? -11.097 -4.252 -14.335 1.00 92.38 87 HIS A N 1
ATOM 706 C CA . HIS A 1 87 ? -11.881 -3.018 -14.279 1.00 92.38 87 HIS A CA 1
ATOM 707 C C . HIS A 1 87 ? -11.030 -1.753 -14.125 1.00 92.38 87 HIS A C 1
ATOM 709 O O . HIS A 1 87 ? -11.588 -0.661 -14.108 1.00 92.38 87 HIS A O 1
ATOM 715 N N . GLY A 1 88 ? -9.703 -1.860 -14.046 1.00 94.50 88 GLY A N 1
ATOM 716 C CA . GLY A 1 88 ? -8.841 -0.701 -13.843 1.00 94.50 88 GLY A CA 1
ATOM 717 C C . GLY A 1 88 ? -7.515 -0.766 -14.591 1.00 94.50 88 GLY A C 1
ATOM 718 O O . GLY A 1 88 ? -7.379 -1.369 -15.656 1.00 94.50 88 GLY A O 1
ATOM 719 N N . ILE A 1 89 ? -6.527 -0.086 -14.025 1.00 94.94 89 ILE A N 1
ATOM 720 C CA . ILE A 1 89 ? -5.178 0.078 -14.548 1.00 94.94 89 ILE A CA 1
ATOM 721 C C . ILE A 1 89 ? -4.193 -0.163 -13.410 1.00 94.94 89 ILE A C 1
ATOM 723 O O . ILE A 1 89 ? -4.344 0.356 -12.308 1.00 94.94 89 ILE A O 1
ATOM 727 N N . ILE A 1 90 ? -3.131 -0.908 -13.673 1.00 93.25 90 ILE A N 1
ATOM 728 C CA . ILE A 1 90 ? -2.141 -1.274 -12.668 1.00 93.25 90 ILE A CA 1
ATOM 729 C C . ILE A 1 90 ? -0.835 -0.574 -13.007 1.00 93.25 90 ILE A C 1
ATOM 731 O O . ILE A 1 90 ? -0.240 -0.873 -14.040 1.00 93.25 90 ILE A O 1
ATOM 735 N N . PRO A 1 91 ? -0.338 0.347 -12.166 1.00 93.19 91 PRO A N 1
ATOM 736 C CA . PRO A 1 91 ? 1.026 0.829 -12.305 1.00 93.19 91 PRO A CA 1
ATOM 737 C C . PRO A 1 91 ? 1.968 -0.316 -11.915 1.00 93.19 91 PRO A C 1
ATOM 739 O O . PRO A 1 91 ? 2.033 -0.672 -10.733 1.00 93.19 91 PRO A O 1
ATOM 742 N N . ILE A 1 92 ? 2.663 -0.892 -12.897 1.00 92.62 92 ILE A N 1
ATOM 743 C CA . ILE A 1 92 ? 3.485 -2.102 -12.729 1.00 92.62 92 ILE A CA 1
ATOM 744 C C . ILE A 1 92 ? 4.980 -1.797 -12.622 1.00 92.62 92 ILE A C 1
ATOM 746 O O . ILE A 1 92 ? 5.693 -2.519 -11.927 1.00 92.62 92 ILE A O 1
ATOM 750 N N . SER A 1 93 ? 5.445 -0.710 -13.246 1.00 94.31 93 SER A N 1
ATOM 751 C CA . SER A 1 93 ? 6.851 -0.309 -13.200 1.00 94.31 93 SER A CA 1
ATOM 752 C C . SER A 1 93 ? 7.025 1.210 -13.249 1.00 94.31 93 SER A C 1
ATOM 754 O O . SER A 1 93 ? 6.229 1.946 -13.837 1.00 94.31 93 SER A O 1
ATOM 756 N N . THR A 1 94 ? 8.068 1.703 -12.593 1.00 94.00 94 THR A N 1
ATOM 757 C CA . THR A 1 94 ? 8.596 3.060 -12.752 1.00 94.00 94 THR A CA 1
ATOM 758 C C . THR A 1 94 ? 10.103 2.962 -12.921 1.00 94.00 94 THR A C 1
ATOM 760 O O . THR A 1 94 ? 10.759 2.321 -12.112 1.00 94.00 94 THR A O 1
ATOM 763 N N . ILE A 1 95 ? 10.642 3.604 -13.949 1.00 95.38 95 ILE A N 1
ATOM 764 C CA . ILE A 1 95 ? 12.067 3.637 -14.264 1.00 95.38 95 ILE A CA 1
ATOM 765 C C . ILE A 1 95 ? 12.509 5.094 -14.214 1.00 95.38 95 ILE A C 1
ATOM 767 O O . ILE A 1 95 ? 12.021 5.915 -14.985 1.00 95.38 95 ILE A O 1
ATOM 771 N N . GLY A 1 96 ? 13.382 5.426 -13.274 1.00 94.88 96 GLY A N 1
ATOM 772 C CA . GLY A 1 96 ? 14.096 6.688 -13.201 1.00 94.88 96 GLY A CA 1
ATOM 773 C C . GLY A 1 96 ? 15.400 6.605 -13.984 1.00 94.88 96 GLY A C 1
ATOM 774 O O . GLY A 1 96 ? 16.248 5.764 -13.699 1.00 94.88 96 GLY A O 1
ATOM 775 N N . PHE A 1 97 ? 15.562 7.503 -14.946 1.00 95.06 97 PHE A N 1
ATOM 776 C CA . PHE A 1 97 ? 16.806 7.720 -15.673 1.00 95.06 97 PHE A CA 1
ATOM 777 C C . PHE A 1 97 ? 17.473 8.970 -15.122 1.00 95.06 97 PHE A C 1
ATOM 779 O O . PHE A 1 97 ? 16.930 10.062 -15.262 1.00 95.06 97 PHE A O 1
ATOM 786 N N . ILE A 1 98 ? 18.610 8.795 -14.460 1.00 93.44 98 ILE A N 1
ATOM 787 C CA . ILE A 1 98 ? 19.370 9.836 -13.774 1.00 93.44 98 ILE A CA 1
ATOM 788 C C . ILE A 1 98 ? 20.558 10.213 -14.651 1.00 93.44 98 ILE A C 1
ATOM 790 O O . ILE A 1 98 ? 21.397 9.365 -14.962 1.00 93.44 98 ILE A O 1
ATOM 794 N N . GLU A 1 99 ? 20.649 11.483 -15.024 1.00 89.88 99 GLU A N 1
ATOM 795 C CA . GLU A 1 99 ? 21.771 11.997 -15.804 1.00 89.88 99 GLU A CA 1
ATOM 796 C C . GLU A 1 99 ? 22.983 12.204 -14.893 1.00 89.88 99 GLU A C 1
ATOM 798 O O . GLU A 1 99 ? 22.915 12.931 -13.904 1.00 89.88 99 GLU A O 1
ATOM 803 N N . GLY A 1 100 ? 24.098 11.549 -15.207 1.00 84.62 100 GLY A N 1
ATOM 804 C CA . GLY A 1 100 ? 25.364 11.696 -14.499 1.00 84.62 100 GLY A CA 1
ATOM 805 C C . GLY A 1 100 ? 26.500 12.107 -15.433 1.00 84.62 100 GLY A C 1
ATOM 806 O O . GLY A 1 100 ? 26.372 12.083 -16.654 1.00 84.62 100 GLY A O 1
ATOM 807 N N . ILE A 1 101 ? 27.651 12.442 -14.844 1.00 81.19 101 ILE A N 1
ATOM 808 C CA . ILE A 1 101 ? 28.856 12.872 -15.582 1.00 81.19 101 ILE A CA 1
ATOM 809 C C . ILE A 1 101 ? 29.333 11.784 -16.563 1.00 81.19 101 ILE A C 1
ATOM 811 O O . ILE A 1 101 ? 29.798 12.095 -17.653 1.00 81.19 101 ILE A O 1
ATOM 815 N N . ASN A 1 102 ? 29.167 10.509 -16.198 1.00 84.88 102 ASN A N 1
ATOM 816 C CA . ASN A 1 102 ? 29.659 9.359 -16.962 1.00 84.88 102 ASN A CA 1
ATOM 817 C C . ASN A 1 102 ? 28.546 8.606 -17.717 1.00 84.88 102 ASN A C 1
ATOM 819 O O . ASN A 1 102 ? 28.700 7.422 -18.008 1.00 84.88 102 ASN A O 1
ATOM 823 N N . GLY A 1 103 ? 27.412 9.257 -17.991 1.00 91.25 103 GLY A N 1
ATOM 824 C CA . GLY A 1 103 ? 26.266 8.655 -18.680 1.00 91.25 103 GLY A CA 1
ATOM 825 C C . GLY A 1 103 ? 25.016 8.557 -17.809 1.00 91.25 103 GLY A C 1
ATOM 826 O O . GLY A 1 103 ? 24.875 9.247 -16.799 1.00 91.25 103 GLY A O 1
ATOM 827 N N . ILE A 1 104 ? 24.088 7.699 -18.221 1.00 94.12 104 ILE A N 1
ATOM 828 C CA . ILE A 1 104 ? 22.765 7.562 -17.615 1.00 94.12 104 ILE A CA 1
ATOM 829 C C . ILE A 1 104 ? 22.794 6.427 -16.594 1.00 94.12 104 ILE A C 1
ATOM 831 O O . ILE A 1 104 ? 23.235 5.313 -16.876 1.00 94.12 104 ILE A O 1
ATOM 835 N N . SER A 1 105 ? 22.310 6.704 -15.387 1.00 94.94 105 SER A N 1
ATOM 836 C CA . SER A 1 105 ? 22.037 5.677 -14.382 1.00 94.94 105 SER A CA 1
ATOM 837 C C . SER A 1 105 ? 20.548 5.362 -14.353 1.00 94.94 105 SER A C 1
ATOM 839 O O . SER A 1 105 ? 19.713 6.249 -14.492 1.00 94.94 105 SER A O 1
ATOM 841 N N . THR A 1 106 ? 20.209 4.095 -14.171 1.00 95.12 106 THR A N 1
ATOM 842 C CA . THR A 1 106 ? 18.836 3.612 -14.072 1.00 95.12 106 THR A CA 1
ATOM 843 C C . THR A 1 106 ? 18.555 3.172 -12.646 1.00 95.12 106 THR A C 1
ATOM 845 O O . THR A 1 106 ? 19.277 2.339 -12.104 1.00 95.12 106 THR A O 1
ATOM 848 N N . ASP A 1 107 ? 17.471 3.690 -12.085 1.00 93.69 107 ASP A N 1
ATOM 849 C CA . ASP A 1 107 ? 16.830 3.216 -10.861 1.00 93.69 107 ASP A CA 1
ATOM 850 C C . ASP A 1 107 ? 15.412 2.776 -11.221 1.00 93.69 107 ASP A C 1
ATOM 852 O O . ASP A 1 107 ? 14.642 3.558 -11.775 1.00 93.69 107 ASP A O 1
ATOM 856 N N . SER A 1 108 ? 15.053 1.524 -10.962 1.00 94.25 108 SER A N 1
ATOM 857 C CA . SER A 1 108 ? 13.733 1.010 -11.320 1.00 94.25 108 SER A CA 1
ATOM 858 C C . SER A 1 108 ? 12.996 0.410 -10.135 1.00 94.25 108 SER A C 1
ATOM 860 O O . SER A 1 108 ? 13.570 -0.149 -9.204 1.00 94.25 108 SER A O 1
ATOM 862 N N . ALA A 1 109 ? 11.677 0.501 -10.216 1.00 93.88 109 ALA A N 1
ATOM 863 C CA . ALA A 1 109 ? 10.749 0.030 -9.217 1.00 93.88 109 ALA A CA 1
ATOM 864 C C . ALA A 1 109 ? 9.637 -0.764 -9.897 1.00 93.88 109 ALA A C 1
ATOM 866 O O . ALA A 1 109 ? 8.706 -0.184 -10.460 1.00 93.88 109 ALA A O 1
ATOM 867 N N . LEU A 1 110 ? 9.720 -2.087 -9.806 1.00 93.94 110 LEU A N 1
ATOM 868 C CA . LEU A 1 110 ? 8.649 -3.012 -10.139 1.00 93.94 110 LEU A CA 1
ATOM 869 C C . LEU A 1 110 ? 7.946 -3.459 -8.850 1.00 93.94 110 LEU A C 1
ATOM 871 O O . LEU A 1 110 ? 8.571 -3.781 -7.831 1.00 93.94 110 LEU A O 1
ATOM 875 N N . PHE A 1 111 ? 6.617 -3.450 -8.868 1.00 90.31 111 PHE A N 1
ATOM 876 C CA . PHE A 1 111 ? 5.816 -3.707 -7.670 1.00 90.31 111 PHE A CA 1
ATOM 877 C C . PHE A 1 111 ? 5.463 -5.194 -7.573 1.00 90.31 111 PHE A C 1
ATOM 879 O O . PHE A 1 111 ? 4.502 -5.627 -8.198 1.00 90.31 111 PHE A O 1
ATOM 886 N N . LEU A 1 112 ? 6.232 -5.959 -6.789 1.00 91.81 112 LEU A N 1
ATOM 887 C CA . LEU A 1 112 ? 6.118 -7.420 -6.657 1.00 91.81 112 LEU A CA 1
ATOM 888 C C . LEU A 1 112 ? 4.679 -7.894 -6.442 1.00 91.81 112 LEU A C 1
ATOM 890 O O . LEU A 1 112 ? 4.171 -8.686 -7.230 1.00 91.81 112 LEU A O 1
ATOM 894 N N . GLU A 1 113 ? 4.001 -7.361 -5.425 1.00 91.25 113 GLU A N 1
ATOM 895 C CA . GLU A 1 113 ? 2.636 -7.779 -5.105 1.00 91.25 113 GLU A CA 1
ATOM 896 C C . GLU A 1 113 ? 1.671 -7.450 -6.245 1.00 91.25 113 GLU A C 1
ATOM 898 O O . GLU A 1 113 ? 0.707 -8.178 -6.466 1.00 91.25 113 GLU A O 1
ATOM 903 N N . ARG A 1 114 ? 1.960 -6.386 -7.013 1.00 90.31 114 ARG A N 1
ATOM 904 C CA . ARG A 1 114 ? 1.173 -6.031 -8.195 1.00 90.31 114 ARG A CA 1
ATOM 905 C C . ARG A 1 114 ? 1.382 -6.987 -9.358 1.00 90.31 114 ARG A C 1
ATOM 907 O O . ARG A 1 114 ? 0.444 -7.316 -10.068 1.00 90.31 114 ARG A O 1
ATOM 914 N N . LEU A 1 115 ? 2.621 -7.407 -9.562 1.00 92.31 115 LEU A N 1
ATOM 915 C CA . LEU A 1 115 ? 2.961 -8.338 -10.625 1.00 92.31 115 LEU A CA 1
ATOM 916 C C . LEU A 1 115 ? 2.420 -9.740 -10.331 1.00 92.31 115 LEU A C 1
ATOM 918 O O . LEU A 1 115 ? 1.886 -10.366 -11.239 1.00 92.31 115 LEU A O 1
ATOM 922 N N . SER A 1 116 ? 2.488 -10.201 -9.077 1.00 91.62 116 SER A N 1
ATOM 923 C CA . SER A 1 116 ? 1.923 -11.500 -8.682 1.00 91.62 116 SER A CA 1
ATOM 924 C C . SER A 1 116 ? 0.415 -11.553 -8.888 1.00 91.62 116 SER A C 1
ATOM 926 O O . SER A 1 116 ? -0.048 -12.470 -9.553 1.00 91.62 116 SER A O 1
ATOM 928 N N . PHE A 1 117 ? -0.363 -10.560 -8.437 1.00 91.25 117 PHE A N 1
ATOM 929 C CA . PHE A 1 117 ? -1.819 -10.671 -8.607 1.00 91.25 117 PHE A CA 1
ATOM 930 C C . PHE A 1 117 ? -2.248 -10.660 -10.083 1.00 91.25 117 PHE A C 1
ATOM 932 O O . PHE A 1 117 ? -3.248 -11.285 -10.427 1.00 91.25 117 PHE A O 1
ATOM 939 N N . VAL A 1 118 ? -1.506 -9.956 -10.950 1.00 92.31 118 VAL A N 1
ATOM 940 C CA . VAL A 1 118 ? -1.736 -9.978 -12.402 1.00 92.31 118 VAL A CA 1
ATOM 941 C C . VAL A 1 118 ? -1.399 -11.355 -12.963 1.00 92.31 118 VAL A C 1
ATOM 943 O O . VAL A 1 118 ? -2.205 -11.923 -13.697 1.00 92.31 118 VAL A O 1
ATOM 946 N N . LYS A 1 119 ? -0.231 -11.898 -12.599 1.00 92.69 119 LYS A N 1
ATOM 947 C CA . LYS A 1 119 ? 0.232 -13.224 -13.022 1.00 92.69 119 LYS A CA 1
ATOM 948 C C . LYS A 1 119 ? -0.761 -14.320 -12.628 1.00 92.69 119 LYS A C 1
ATOM 950 O O . LYS A 1 119 ? -1.061 -15.193 -13.435 1.00 92.69 119 LYS A O 1
ATOM 955 N N . ASP A 1 120 ? -1.311 -14.222 -11.425 1.00 92.88 120 ASP A N 1
ATOM 956 C CA . ASP A 1 120 ? -2.232 -15.204 -10.853 1.00 92.88 120 ASP A CA 1
ATOM 957 C C . ASP A 1 120 ? -3.703 -14.930 -11.235 1.00 92.88 120 ASP A C 1
ATOM 959 O O . ASP A 1 120 ? -4.615 -15.602 -10.754 1.00 92.88 120 ASP A O 1
ATOM 963 N N . ASN A 1 121 ? -3.954 -13.954 -12.121 1.00 93.50 121 ASN A N 1
ATOM 964 C CA . ASN A 1 121 ? -5.276 -13.585 -12.636 1.00 93.50 121 ASN A CA 1
ATOM 965 C C . ASN A 1 121 ? -6.316 -13.238 -11.540 1.00 93.50 121 ASN A C 1
ATOM 967 O O . ASN A 1 121 ? -7.516 -13.488 -11.695 1.00 93.50 121 ASN A O 1
ATOM 971 N N . LEU A 1 122 ? -5.862 -12.639 -10.435 1.00 93.06 122 LEU A N 1
ATOM 972 C CA . LEU A 1 122 ? -6.677 -12.322 -9.256 1.00 93.06 122 LEU A CA 1
ATOM 973 C C . LEU A 1 122 ? -7.470 -11.018 -9.418 1.00 93.06 122 LEU A C 1
ATOM 975 O O . LEU A 1 122 ? -7.175 -10.200 -10.298 1.00 93.06 122 LEU A O 1
ATOM 979 N N . ILE A 1 123 ? -8.472 -10.804 -8.556 1.00 89.44 123 ILE A N 1
ATOM 980 C CA . ILE A 1 123 ? -9.292 -9.578 -8.544 1.00 89.44 123 ILE A CA 1
ATOM 981 C C . ILE A 1 123 ? -8.654 -8.525 -7.631 1.00 89.44 123 ILE A C 1
ATOM 983 O O . ILE A 1 123 ? -8.648 -7.332 -7.959 1.00 89.44 123 ILE A O 1
ATOM 987 N N . HIS A 1 124 ? -8.061 -8.955 -6.516 1.00 87.50 124 HIS A N 1
ATOM 988 C CA . HIS A 1 124 ? -7.389 -8.076 -5.562 1.00 87.50 124 HIS A CA 1
ATOM 989 C C . HIS A 1 124 ? -5.994 -8.582 -5.205 1.00 87.50 124 HIS A C 1
ATOM 991 O O . HIS A 1 124 ? -5.778 -9.771 -5.008 1.00 87.50 124 HIS A O 1
ATOM 997 N N . TRP A 1 125 ? -5.038 -7.671 -5.004 1.00 89.19 125 TRP A N 1
ATOM 998 C CA . TRP A 1 125 ? -3.697 -8.064 -4.554 1.00 89.19 125 TRP A CA 1
ATOM 999 C C . TRP A 1 125 ? -3.669 -8.652 -3.137 1.00 89.19 125 TRP A C 1
ATOM 1001 O O . TRP A 1 125 ? -2.716 -9.346 -2.794 1.00 89.19 125 TRP A O 1
ATOM 1011 N N . TYR A 1 126 ? -4.712 -8.442 -2.327 1.00 92.12 126 TYR A N 1
ATOM 1012 C CA . TYR A 1 126 ? -4.860 -9.109 -1.025 1.00 92.12 126 TYR A CA 1
ATOM 1013 C C . TYR A 1 126 ? -5.209 -10.598 -1.138 1.00 92.12 126 TYR A C 1
ATOM 1015 O O . TYR A 1 126 ? -5.163 -11.316 -0.144 1.00 92.12 126 TYR A O 1
ATOM 1023 N N . GLU A 1 127 ? -5.539 -11.067 -2.342 1.00 92.62 127 GLU A N 1
ATOM 1024 C CA . GLU A 1 127 ? -5.752 -12.485 -2.633 1.00 92.62 127 GLU A CA 1
ATOM 1025 C C . GLU A 1 127 ? -4.448 -13.199 -3.017 1.00 92.62 127 GLU A C 1
ATOM 1027 O O . GLU A 1 127 ? -4.428 -14.424 -3.109 1.00 92.62 127 GLU A O 1
ATOM 1032 N N . SER A 1 128 ? -3.363 -12.446 -3.242 1.00 94.31 128 SER A N 1
ATOM 1033 C CA . SER A 1 128 ? -2.060 -13.004 -3.612 1.00 94.31 128 SER A CA 1
ATOM 1034 C C . SER A 1 128 ? -1.391 -13.723 -2.444 1.00 94.31 128 SER A C 1
ATOM 1036 O O . SER A 1 128 ? -1.708 -13.489 -1.272 1.00 94.31 128 SER A O 1
ATOM 1038 N N . GLU A 1 129 ? -0.390 -14.544 -2.758 1.00 93.81 129 GLU A N 1
ATOM 1039 C CA . GLU A 1 129 ? 0.423 -15.265 -1.773 1.00 93.81 129 GLU A CA 1
ATOM 1040 C C . GLU A 1 129 ? 1.054 -14.357 -0.699 1.00 93.81 129 GLU A C 1
ATOM 1042 O O . GLU A 1 129 ? 1.310 -14.800 0.418 1.00 93.81 129 GLU A O 1
ATOM 1047 N N . PHE A 1 130 ? 1.255 -13.067 -0.987 1.00 94.69 130 PHE A N 1
ATOM 1048 C CA . PHE A 1 130 ? 1.871 -12.108 -0.061 1.00 94.69 130 PHE A CA 1
ATOM 1049 C C . PHE A 1 130 ? 0.923 -11.551 1.005 1.00 94.69 130 PHE A C 1
ATOM 1051 O O . PHE A 1 130 ? 1.362 -10.792 1.875 1.00 94.69 130 PHE A O 1
ATOM 1058 N N . PHE A 1 131 ? -0.372 -11.857 0.909 1.00 95.50 131 PHE A N 1
ATOM 1059 C CA . PHE A 1 131 ? -1.396 -11.311 1.799 1.00 95.50 131 PHE A CA 1
ATOM 1060 C C . PHE A 1 131 ? -2.465 -12.315 2.214 1.00 95.50 131 PHE A C 1
ATOM 1062 O O . PHE A 1 131 ? -3.035 -12.147 3.290 1.00 95.50 131 PHE A O 1
ATOM 1069 N N . ILE A 1 132 ? -2.752 -13.332 1.396 1.00 95.12 132 ILE A N 1
ATOM 1070 C CA . ILE A 1 132 ? -3.970 -14.134 1.533 1.00 95.12 132 ILE A CA 1
ATOM 1071 C C . ILE A 1 132 ? -4.122 -14.772 2.913 1.00 95.12 132 ILE A C 1
ATOM 1073 O O . ILE A 1 132 ? -5.222 -14.763 3.466 1.00 95.12 132 ILE A O 1
ATOM 1077 N N . ASP A 1 133 ? -3.037 -15.283 3.496 1.00 95.94 133 ASP A N 1
ATOM 1078 C CA . ASP A 1 133 ? -3.071 -15.894 4.825 1.00 95.94 133 ASP A CA 1
ATOM 1079 C C . ASP A 1 133 ? -3.454 -14.867 5.894 1.00 95.94 133 ASP A C 1
ATOM 1081 O O . ASP A 1 133 ? -4.366 -15.098 6.685 1.00 95.94 133 ASP A O 1
ATOM 1085 N N . LEU A 1 134 ? -2.820 -13.692 5.871 1.00 97.94 134 LEU A N 1
ATOM 1086 C CA . LEU A 1 134 ? -3.107 -12.625 6.824 1.00 97.94 134 LEU A CA 1
ATOM 1087 C C . LEU A 1 134 ? -4.501 -12.025 6.615 1.00 97.94 134 LEU A C 1
ATOM 1089 O O . LEU A 1 134 ? -5.214 -11.779 7.581 1.00 97.94 134 LEU A O 1
ATOM 1093 N N . THR A 1 135 ? -4.931 -11.816 5.372 1.00 97.56 135 THR A N 1
ATOM 1094 C CA . THR A 1 135 ? -6.279 -11.320 5.062 1.00 97.56 135 THR A CA 1
ATOM 1095 C C . THR A 1 135 ? -7.360 -12.295 5.535 1.00 97.56 135 THR A C 1
ATOM 1097 O O . THR A 1 135 ? -8.351 -11.863 6.132 1.00 97.56 135 THR A O 1
ATOM 1100 N N . LYS A 1 136 ? -7.171 -13.606 5.327 1.00 97.69 136 LYS A N 1
ATOM 1101 C CA . LYS A 1 136 ? -8.079 -14.639 5.850 1.00 97.69 136 LYS A CA 1
ATOM 1102 C C . LYS A 1 136 ? -8.107 -14.638 7.375 1.00 97.69 136 LYS A C 1
ATOM 1104 O O . LYS A 1 136 ? -9.194 -14.670 7.948 1.00 97.69 136 LYS A O 1
ATOM 1109 N N . GLU A 1 137 ? -6.944 -14.540 8.015 1.00 98.50 137 GLU A N 1
ATOM 1110 C CA . GLU A 1 137 ? -6.845 -14.542 9.474 1.00 98.50 137 GLU A CA 1
ATOM 1111 C C . GLU A 1 137 ? -7.511 -13.307 10.092 1.00 98.50 137 GLU A C 1
ATOM 1113 O O . GLU A 1 137 ? -8.328 -13.428 11.001 1.00 98.50 137 GLU A O 1
ATOM 1118 N N . VAL A 1 138 ? -7.267 -12.113 9.543 1.00 98.38 138 VAL A N 1
ATOM 1119 C CA . VAL A 1 138 ? -7.936 -10.875 9.976 1.00 98.38 138 VAL A CA 1
ATOM 1120 C C . VAL A 1 138 ? -9.456 -11.012 9.868 1.00 98.38 138 VAL A C 1
ATOM 1122 O O . VAL A 1 138 ? -10.167 -10.691 10.819 1.00 98.38 138 VAL A O 1
ATOM 1125 N N . LYS A 1 139 ? -9.970 -11.533 8.748 1.00 97.56 139 LYS A N 1
ATOM 1126 C CA . LYS A 1 139 ? -11.413 -11.745 8.564 1.00 97.56 139 LYS A CA 1
ATOM 1127 C C . LYS A 1 139 ? -11.986 -12.748 9.572 1.00 97.56 139 LYS A C 1
ATOM 1129 O O . LYS A 1 139 ? -13.096 -12.548 10.059 1.00 97.56 139 LYS A O 1
ATOM 1134 N N . ALA A 1 140 ? -11.242 -13.806 9.894 1.00 97.88 140 ALA A N 1
ATOM 1135 C CA . ALA A 1 140 ? -11.649 -14.797 10.886 1.00 97.88 140 ALA A CA 1
ATOM 1136 C C . ALA A 1 140 ? -11.684 -14.209 12.307 1.00 97.88 140 ALA A C 1
ATOM 1138 O O . ALA A 1 140 ? -12.641 -14.439 13.047 1.00 97.88 140 ALA A O 1
ATOM 1139 N N . GLN A 1 141 ? -10.677 -13.411 12.681 1.00 97.50 141 GLN A N 1
ATOM 1140 C CA . GLN A 1 141 ? -10.581 -12.830 14.023 1.00 97.50 141 GLN A CA 1
ATOM 1141 C C . GLN A 1 141 ? -11.502 -11.627 14.247 1.00 97.50 141 GLN A C 1
ATOM 1143 O O . GLN A 1 141 ? -11.920 -11.385 15.392 1.00 97.50 141 GLN A O 1
AT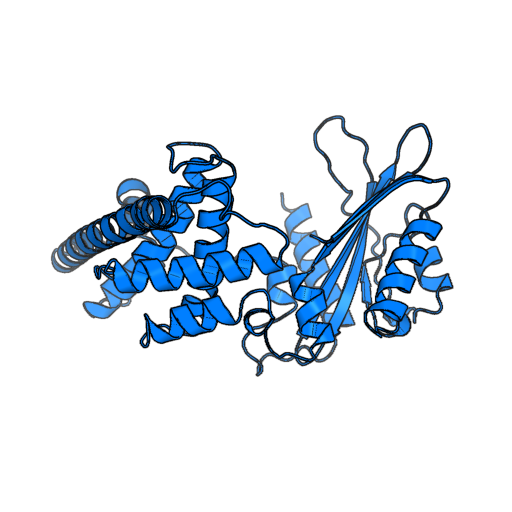OM 1148 N N . PHE A 1 142 ? -11.868 -10.930 13.166 1.00 96.88 142 PHE A N 1
ATOM 1149 C CA . PHE A 1 142 ? -12.749 -9.762 13.166 1.00 96.88 142 PHE A CA 1
ATOM 1150 C C . PHE A 1 142 ? -13.903 -9.893 12.148 1.00 96.88 142 PHE A C 1
ATOM 1152 O O . PHE A 1 142 ? -13.941 -9.166 11.155 1.00 96.88 142 PHE A O 1
ATOM 1159 N N . PRO A 1 143 ? -14.915 -10.750 12.399 1.00 95.19 143 PRO A N 1
ATOM 1160 C CA . PRO A 1 143 ? -15.999 -11.004 11.438 1.00 95.19 143 PRO A CA 1
ATOM 1161 C C . PRO A 1 143 ? -16.868 -9.787 11.089 1.00 95.19 143 PRO A C 1
ATOM 1163 O O . PRO A 1 143 ? -17.577 -9.805 10.088 1.00 95.19 143 PRO A O 1
ATOM 1166 N N . LYS A 1 144 ? -16.846 -8.743 11.930 1.00 94.12 144 LYS A N 1
ATOM 1167 C CA . LYS A 1 144 ? -17.599 -7.496 11.722 1.00 94.12 144 LYS A CA 1
ATOM 1168 C C . LYS A 1 144 ? -16.879 -6.502 10.810 1.00 94.12 144 LYS A C 1
ATOM 1170 O O . LYS A 1 144 ? -17.495 -5.517 10.416 1.00 94.12 144 LYS A O 1
ATOM 1175 N N . PHE A 1 145 ? -15.598 -6.725 10.515 1.00 95.38 145 PHE A N 1
ATOM 1176 C CA . PHE A 1 145 ? -14.840 -5.818 9.665 1.00 95.38 145 PHE A CA 1
ATOM 1177 C C . PHE A 1 145 ? -15.333 -5.881 8.226 1.00 95.38 145 PHE A C 1
ATOM 1179 O O . PHE A 1 145 ? -15.521 -6.955 7.650 1.00 95.38 145 PHE A O 1
ATOM 1186 N N . ASN A 1 146 ? -15.494 -4.706 7.626 1.00 92.69 146 ASN A N 1
ATOM 1187 C CA . ASN A 1 146 ? -15.677 -4.602 6.189 1.00 92.69 146 ASN A CA 1
ATOM 1188 C C . ASN A 1 146 ? -14.348 -4.872 5.454 1.00 92.69 146 ASN A C 1
ATOM 1190 O O . ASN A 1 146 ? -13.275 -4.963 6.054 1.00 92.69 146 ASN A O 1
ATOM 1194 N N . TYR A 1 147 ? -14.403 -4.985 4.127 1.00 90.06 147 TYR A N 1
ATOM 1195 C CA . TYR A 1 147 ? -13.220 -5.293 3.318 1.00 90.06 147 TYR A CA 1
ATOM 1196 C C . TYR A 1 147 ? -12.095 -4.251 3.471 1.00 90.06 147 TYR A C 1
ATOM 1198 O O . TYR A 1 147 ? -10.927 -4.631 3.526 1.00 90.06 147 TYR A O 1
ATOM 1206 N N . ASN A 1 148 ? -12.420 -2.956 3.606 1.00 90.06 148 ASN A N 1
ATOM 1207 C CA . ASN A 1 148 ? -11.416 -1.907 3.804 1.00 90.06 148 ASN A CA 1
ATOM 1208 C C . ASN A 1 148 ? -10.686 -2.089 5.135 1.00 90.06 148 ASN A C 1
ATOM 1210 O O . ASN A 1 148 ? -9.465 -1.974 5.173 1.00 90.06 148 ASN A O 1
ATOM 1214 N N . GLU A 1 149 ? -11.410 -2.404 6.209 1.00 94.75 149 GLU A N 1
ATOM 1215 C CA . GLU A 1 149 ? -10.820 -2.665 7.523 1.00 94.75 149 GLU A CA 1
ATOM 1216 C C . GLU A 1 149 ? -9.933 -3.913 7.491 1.00 94.75 149 GLU A C 1
ATOM 1218 O O . GLU A 1 149 ? -8.803 -3.868 7.973 1.00 94.75 149 GLU A O 1
ATOM 1223 N N . VAL A 1 150 ? -10.381 -4.996 6.847 1.00 96.69 150 VAL A N 1
ATOM 1224 C CA . VAL A 1 150 ? -9.570 -6.214 6.696 1.00 96.69 150 VAL A CA 1
ATOM 1225 C C . VAL A 1 150 ? -8.247 -5.917 5.976 1.00 96.69 150 VAL A C 1
ATOM 1227 O O . VAL A 1 150 ? -7.172 -6.305 6.440 1.00 96.69 150 VAL A O 1
ATOM 1230 N N . TYR A 1 151 ? -8.303 -5.196 4.856 1.00 94.88 151 TYR A N 1
ATOM 1231 C CA . TYR A 1 151 ? -7.125 -4.838 4.061 1.00 94.88 151 TYR A CA 1
ATOM 1232 C C . TYR A 1 151 ? -6.208 -3.843 4.776 1.00 94.88 151 TYR A C 1
ATOM 1234 O O . TYR A 1 151 ? -4.980 -3.928 4.675 1.00 94.88 151 TYR A O 1
ATOM 1242 N N . LEU A 1 152 ? -6.792 -2.914 5.530 1.00 96.00 152 LEU A N 1
ATOM 1243 C CA . LEU A 1 152 ? -6.068 -1.979 6.378 1.00 96.00 152 LEU A CA 1
ATOM 1244 C C . LEU A 1 152 ? -5.268 -2.730 7.446 1.00 96.00 152 LEU A C 1
ATOM 1246 O O . LEU A 1 152 ? -4.070 -2.486 7.582 1.00 96.00 152 LEU A O 1
ATOM 1250 N N . TRP A 1 153 ? -5.890 -3.688 8.137 1.00 98.25 153 TRP A N 1
ATOM 1251 C CA . TRP A 1 153 ? -5.219 -4.530 9.127 1.00 98.25 153 TRP A CA 1
ATOM 1252 C C . TRP A 1 153 ? -4.104 -5.370 8.519 1.00 98.25 153 TRP A C 1
ATOM 1254 O O . TRP A 1 153 ? -2.996 -5.375 9.054 1.00 98.25 153 TRP A O 1
ATOM 1264 N N . ALA A 1 154 ? -4.356 -6.019 7.380 1.00 97.38 154 ALA A N 1
ATOM 1265 C CA . ALA A 1 154 ? -3.347 -6.836 6.715 1.00 97.38 154 ALA A CA 1
ATOM 1266 C C . ALA A 1 154 ? -2.097 -6.017 6.334 1.00 97.38 154 ALA A C 1
ATOM 1268 O O . ALA A 1 154 ? -0.971 -6.425 6.615 1.00 97.38 154 ALA A O 1
ATOM 1269 N N . ASN A 1 155 ? -2.272 -4.820 5.766 1.00 96.12 155 ASN A N 1
ATOM 1270 C CA . ASN A 1 155 ? -1.138 -3.944 5.458 1.00 96.12 155 ASN A CA 1
ATOM 1271 C C . ASN A 1 155 ? -0.414 -3.468 6.710 1.00 96.12 155 ASN A C 1
ATOM 1273 O O . ASN A 1 155 ? 0.806 -3.576 6.810 1.00 96.12 155 ASN A O 1
ATOM 1277 N N . HIS A 1 156 ? -1.162 -2.890 7.645 1.00 98.12 156 HIS A N 1
ATOM 1278 C CA . HIS A 1 156 ? -0.578 -2.214 8.787 1.00 98.12 156 HIS A CA 1
ATOM 1279 C C . HIS A 1 156 ? 0.098 -3.178 9.746 1.00 98.12 156 HIS A C 1
ATOM 1281 O O . HIS A 1 156 ? 1.171 -2.844 10.238 1.00 98.12 156 HIS A O 1
ATOM 1287 N N . LEU A 1 157 ? -0.455 -4.371 9.967 1.00 97.81 157 LEU A N 1
ATOM 1288 C CA . LEU A 1 157 ? 0.199 -5.364 10.810 1.00 97.81 157 LEU A CA 1
ATOM 1289 C C . LEU A 1 157 ? 1.529 -5.808 10.192 1.00 97.81 157 LEU A C 1
ATOM 1291 O O . LEU A 1 157 ? 2.559 -5.742 10.858 1.00 97.81 157 LEU A O 1
ATOM 1295 N N . ARG A 1 158 ? 1.533 -6.126 8.891 1.00 95.31 158 ARG A N 1
ATOM 1296 C CA . ARG A 1 158 ? 2.753 -6.463 8.144 1.00 95.31 158 ARG A CA 1
ATOM 1297 C C . ARG A 1 158 ? 3.799 -5.344 8.220 1.00 95.31 158 ARG A C 1
ATOM 1299 O O . ARG A 1 158 ? 4.973 -5.610 8.453 1.00 95.31 158 ARG A O 1
ATOM 1306 N N . THR A 1 159 ? 3.376 -4.085 8.070 1.00 96.50 159 THR A N 1
ATOM 1307 C CA . THR A 1 159 ? 4.259 -2.915 8.214 1.00 96.50 159 THR A CA 1
ATOM 1308 C C . THR A 1 159 ? 4.799 -2.762 9.634 1.00 96.50 159 THR A C 1
ATOM 1310 O O . THR A 1 159 ? 5.986 -2.504 9.789 1.00 96.50 159 THR A O 1
ATOM 1313 N N . LEU A 1 160 ? 3.968 -2.913 10.670 1.00 97.00 160 LEU A N 1
ATOM 1314 C CA . LEU A 1 160 ? 4.420 -2.813 12.061 1.00 97.00 160 LEU A CA 1
ATOM 1315 C C . LEU A 1 160 ? 5.471 -3.872 12.381 1.00 97.00 160 LEU A C 1
ATOM 1317 O O . LEU A 1 160 ? 6.473 -3.549 13.005 1.00 97.00 160 LEU A O 1
ATOM 1321 N N . MET A 1 161 ? 5.258 -5.104 11.927 1.00 95.69 161 MET A N 1
ATOM 1322 C CA . MET A 1 161 ? 6.192 -6.208 12.140 1.00 95.69 161 MET A CA 1
ATOM 1323 C C . MET A 1 161 ? 7.534 -5.960 11.445 1.00 95.69 161 MET A C 1
ATOM 1325 O O . MET A 1 161 ? 8.573 -6.128 12.076 1.00 95.69 161 MET A O 1
ATOM 1329 N N . ALA A 1 162 ? 7.517 -5.484 10.195 1.00 94.81 162 ALA A N 1
ATOM 1330 C CA . ALA A 1 162 ? 8.741 -5.103 9.490 1.00 94.81 162 ALA A CA 1
ATOM 1331 C C . ALA A 1 162 ? 9.480 -3.952 10.192 1.00 94.81 162 ALA A C 1
ATOM 1333 O O . ALA A 1 162 ? 10.673 -4.039 10.449 1.00 94.81 162 ALA A O 1
ATOM 1334 N N . LEU A 1 163 ? 8.756 -2.908 10.610 1.00 94.44 163 LEU A N 1
ATOM 1335 C CA . LEU A 1 163 ? 9.339 -1.801 11.371 1.00 94.44 163 LEU A CA 1
ATOM 1336 C C . LEU A 1 163 ? 9.968 -2.272 12.690 1.00 94.44 163 LEU A C 1
ATOM 1338 O O . LEU A 1 163 ? 11.053 -1.818 13.043 1.00 94.44 163 LEU A O 1
ATOM 1342 N N . TYR A 1 164 ? 9.309 -3.180 13.413 1.00 92.62 164 TYR A N 1
ATOM 1343 C CA . TYR A 1 164 ? 9.853 -3.752 14.643 1.00 92.62 164 TYR A CA 1
ATOM 1344 C C . TYR A 1 164 ? 11.148 -4.528 14.397 1.00 92.62 164 TYR A C 1
ATOM 1346 O O . TYR A 1 164 ? 12.107 -4.339 15.153 1.00 92.62 164 TYR A O 1
ATOM 1354 N N . TYR A 1 165 ? 11.177 -5.354 13.349 1.00 91.56 165 TYR A N 1
ATOM 1355 C CA . TYR A 1 165 ? 12.368 -6.092 12.930 1.00 91.56 165 TYR A CA 1
ATOM 1356 C C . TYR A 1 165 ? 13.518 -5.146 12.559 1.00 91.56 165 TYR A C 1
ATOM 1358 O O . TYR A 1 165 ? 14.627 -5.322 13.052 1.00 91.56 165 TYR A O 1
ATOM 1366 N N . ASP A 1 166 ? 13.242 -4.069 11.816 1.00 92.31 166 ASP A N 1
ATOM 1367 C CA . ASP A 1 166 ? 14.227 -3.034 11.455 1.00 92.31 166 ASP A CA 1
ATOM 1368 C C . ASP A 1 166 ? 14.666 -2.149 12.649 1.00 92.31 166 ASP A C 1
ATOM 1370 O O . ASP A 1 166 ? 15.356 -1.143 12.477 1.00 92.31 166 ASP A O 1
ATOM 1374 N N . GLY A 1 167 ? 14.252 -2.477 13.878 1.00 91.69 167 GLY A N 1
ATOM 1375 C CA . GLY A 1 167 ? 14.642 -1.756 15.092 1.00 91.69 167 GLY A CA 1
ATOM 1376 C C . GLY A 1 167 ? 13.850 -0.473 15.358 1.00 91.69 167 GLY A C 1
ATOM 1377 O O . GLY A 1 167 ? 14.126 0.230 16.329 1.00 91.69 167 GLY A O 1
ATOM 1378 N N . VAL A 1 168 ? 12.827 -0.162 14.558 1.00 94.31 168 VAL A N 1
ATOM 1379 C CA . VAL A 1 168 ? 11.961 0.995 14.802 1.00 94.31 168 VAL A CA 1
ATOM 1380 C C . VAL A 1 168 ? 11.053 0.708 15.993 1.00 94.31 168 VAL A C 1
ATOM 1382 O O . VAL A 1 168 ? 10.495 -0.383 16.141 1.00 94.31 168 VAL A O 1
ATOM 1385 N N . ARG A 1 169 ? 10.899 1.702 16.869 1.00 93.38 169 ARG A N 1
ATOM 1386 C CA . ARG A 1 169 ? 10.005 1.643 18.028 1.00 93.38 169 ARG A CA 1
ATOM 1387 C C . ARG A 1 169 ? 9.014 2.812 18.016 1.00 93.38 169 ARG A C 1
ATOM 1389 O O . ARG A 1 169 ? 9.302 3.855 17.425 1.00 93.38 169 ARG A O 1
ATOM 1396 N N . PRO A 1 170 ? 7.831 2.674 18.640 1.00 93.00 170 PRO A N 1
ATOM 1397 C CA . PRO A 1 170 ? 6.841 3.750 18.690 1.00 93.00 170 PRO A CA 1
ATOM 1398 C C . PRO A 1 170 ? 7.322 4.956 19.512 1.00 93.00 170 PRO A C 1
ATOM 1400 O O . PRO A 1 170 ? 7.281 4.954 20.738 1.00 93.00 170 PRO A O 1
ATOM 1403 N N . GLU A 1 171 ? 7.730 6.025 18.826 1.00 91.81 171 GLU A N 1
ATOM 1404 C CA . GLU A 1 171 ? 8.374 7.199 19.433 1.00 91.81 171 GLU A CA 1
ATOM 1405 C C . GLU A 1 171 ? 7.766 8.543 19.012 1.00 91.81 171 GLU A C 1
ATOM 1407 O O . GLU A 1 171 ? 7.023 8.672 18.034 1.00 91.81 171 GLU A O 1
ATOM 1412 N N . GLY A 1 172 ? 8.127 9.588 19.765 1.00 87.50 172 GLY A N 1
ATOM 1413 C CA . GLY A 1 172 ? 7.729 10.987 19.599 1.00 87.50 172 GLY A CA 1
ATOM 1414 C C . GLY A 1 172 ? 7.873 11.560 18.183 1.00 87.50 172 GLY A C 1
ATOM 1415 O O . GLY A 1 172 ? 7.030 12.352 17.761 1.00 87.50 172 GLY A O 1
ATOM 1416 N N . LYS A 1 173 ? 8.923 11.164 17.459 1.00 88.81 173 LYS A N 1
ATOM 1417 C CA . LYS A 1 173 ? 9.385 11.799 16.217 1.00 88.81 173 LYS A CA 1
ATOM 1418 C C . LYS A 1 173 ? 9.818 10.743 15.192 1.00 88.81 173 LYS A C 1
ATOM 1420 O O . LYS A 1 173 ? 9.871 9.556 15.501 1.00 88.81 173 LYS A O 1
ATOM 1425 N N . GLY A 1 174 ? 10.110 11.187 13.969 1.00 93.00 174 GLY A N 1
ATOM 1426 C CA . GLY A 1 174 ? 10.711 10.343 12.934 1.00 93.00 174 GLY A CA 1
ATOM 1427 C C . GLY A 1 174 ? 9.893 9.080 12.604 1.00 93.00 174 GLY A C 1
ATOM 1428 O O . GLY A 1 174 ? 8.658 9.127 12.644 1.00 93.00 174 GLY A O 1
ATOM 1429 N N . PRO A 1 175 ? 10.558 7.951 12.291 1.00 92.62 175 PRO A N 1
ATOM 1430 C CA . PRO A 1 175 ? 9.901 6.681 11.965 1.00 92.62 175 PRO A CA 1
ATOM 1431 C C . PRO A 1 175 ? 8.954 6.176 13.064 1.00 92.62 175 PRO A C 1
ATOM 1433 O O . PRO A 1 175 ? 7.862 5.687 12.768 1.00 92.62 175 PRO A O 1
ATOM 1436 N N . GLY A 1 176 ? 9.309 6.376 14.336 1.00 95.50 176 GLY A N 1
ATOM 1437 C CA . GLY A 1 176 ? 8.472 5.965 15.460 1.00 95.50 176 GLY A CA 1
ATOM 1438 C C . GLY A 1 176 ? 7.142 6.719 15.550 1.00 95.50 176 GLY A C 1
ATOM 1439 O O . GLY A 1 176 ? 6.130 6.156 15.973 1.00 95.50 176 GLY A O 1
ATOM 1440 N N . HIS A 1 177 ? 7.090 7.971 15.086 1.00 94.19 177 HIS A N 1
ATOM 1441 C CA . HIS A 1 177 ? 5.831 8.713 15.004 1.00 94.19 177 HIS A CA 1
ATOM 1442 C C . HIS A 1 177 ? 4.897 8.130 13.936 1.00 94.19 177 HIS A C 1
ATOM 1444 O O . HIS A 1 177 ? 3.691 8.019 14.167 1.00 94.19 177 HIS A O 1
ATOM 1450 N N . THR A 1 178 ? 5.444 7.703 12.795 1.00 94.75 178 THR A N 1
ATOM 1451 C CA . THR A 1 178 ? 4.685 6.983 11.759 1.00 94.75 178 THR A CA 1
ATOM 1452 C C . THR A 1 178 ? 4.121 5.676 12.307 1.00 94.75 178 THR A C 1
ATOM 1454 O O . THR A 1 178 ? 2.942 5.385 12.121 1.00 94.75 178 THR A O 1
ATOM 1457 N N . MET A 1 179 ? 4.922 4.933 13.068 1.00 96.00 179 MET A N 1
ATOM 1458 C CA . MET A 1 179 ? 4.490 3.700 13.717 1.00 96.00 179 MET A CA 1
ATOM 1459 C C . MET A 1 179 ? 3.333 3.929 14.700 1.00 96.00 179 MET A C 1
ATOM 1461 O O . MET A 1 179 ? 2.325 3.226 14.644 1.00 96.00 179 MET A O 1
ATOM 1465 N N . ARG A 1 180 ? 3.402 4.981 15.533 1.00 95.44 180 ARG A N 1
ATOM 1466 C CA . ARG A 1 180 ? 2.285 5.375 16.414 1.00 95.44 180 ARG A CA 1
ATOM 1467 C C . ARG A 1 180 ? 1.014 5.726 15.641 1.00 95.44 180 ARG A C 1
ATOM 1469 O O . ARG A 1 180 ? -0.074 5.400 16.108 1.00 95.44 180 ARG A O 1
ATOM 1476 N N . LYS A 1 181 ? 1.123 6.364 14.469 1.00 94.06 181 LYS A N 1
ATOM 1477 C CA . LYS A 1 181 ? -0.037 6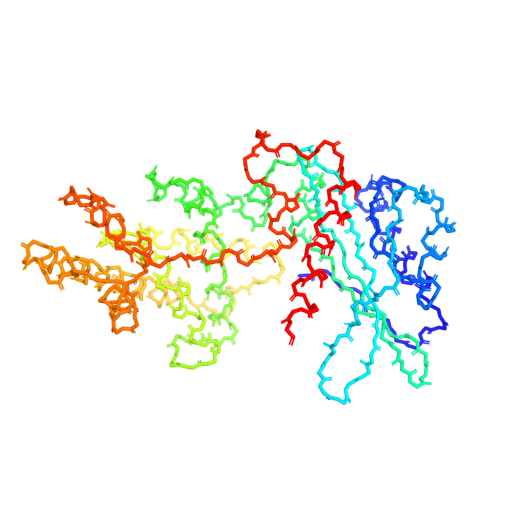.637 13.599 1.00 94.06 181 LYS A CA 1
ATOM 1478 C C . LYS A 1 181 ? -0.678 5.347 13.090 1.00 94.06 181 LYS A C 1
ATOM 1480 O O . LYS A 1 181 ? -1.902 5.238 13.121 1.00 94.06 181 LYS A O 1
ATOM 1485 N N . ILE A 1 182 ? 0.129 4.370 12.678 1.00 97.38 182 ILE A N 1
ATOM 1486 C CA . ILE A 1 182 ? -0.362 3.054 12.249 1.00 97.38 182 ILE A CA 1
ATOM 1487 C C . ILE A 1 182 ? -1.080 2.349 13.408 1.00 97.38 182 ILE A C 1
ATOM 1489 O O . ILE A 1 182 ? -2.238 1.965 13.261 1.00 97.38 182 ILE A O 1
ATOM 1493 N N . ILE A 1 183 ? -0.440 2.265 14.581 1.00 97.31 183 ILE A N 1
ATOM 1494 C CA . ILE A 1 183 ? -1.033 1.671 15.791 1.00 97.31 183 ILE A CA 1
ATOM 1495 C C . ILE A 1 183 ? -2.359 2.354 16.126 1.00 97.31 183 ILE A C 1
ATOM 1497 O O . ILE A 1 183 ? -3.364 1.677 16.307 1.00 97.31 183 ILE A O 1
ATOM 1501 N N . ARG A 1 184 ? -2.394 3.692 16.145 1.00 95.06 184 ARG A N 1
ATOM 1502 C CA . ARG A 1 184 ? -3.611 4.463 16.435 1.00 95.06 184 ARG A CA 1
ATOM 1503 C C . ARG A 1 184 ? -4.730 4.189 15.426 1.00 95.06 184 ARG A C 1
ATOM 1505 O O . ARG A 1 184 ? -5.891 4.141 15.820 1.00 95.06 184 ARG A O 1
ATOM 1512 N N . THR A 1 185 ? -4.387 4.009 14.153 1.00 95.12 185 THR A N 1
ATOM 1513 C CA . THR A 1 185 ? -5.354 3.672 13.099 1.00 95.12 185 THR A CA 1
ATOM 1514 C C . THR A 1 185 ? -5.980 2.305 13.370 1.00 95.12 185 THR A C 1
ATOM 1516 O O . THR A 1 185 ? -7.203 2.202 13.421 1.00 95.12 185 THR A O 1
ATOM 1519 N N . LEU A 1 186 ? -5.160 1.285 13.656 1.00 97.38 186 LEU A N 1
ATOM 1520 C CA . LEU A 1 186 ? -5.639 -0.049 14.042 1.00 97.38 186 LEU A CA 1
ATOM 1521 C C . LEU A 1 186 ? -6.489 -0.005 15.315 1.00 97.38 186 LEU A C 1
ATOM 1523 O O . LEU A 1 186 ? -7.602 -0.523 15.335 1.00 97.38 186 LEU A O 1
ATOM 1527 N N . SER A 1 187 ? -6.017 0.687 16.351 1.00 97.00 187 SER A N 1
ATOM 1528 C CA . SER A 1 187 ? -6.753 0.893 17.600 1.00 97.00 187 SER A CA 1
ATOM 1529 C C . SER A 1 187 ? -8.146 1.484 17.385 1.00 97.00 187 SER A C 1
ATOM 1531 O O . SER A 1 187 ? -9.084 1.084 18.066 1.00 97.00 187 SER A O 1
ATOM 1533 N N . GLY A 1 188 ? -8.291 2.427 16.450 1.00 94.00 188 GLY A N 1
ATOM 1534 C CA . GLY A 1 188 ? -9.574 3.061 16.152 1.00 94.00 188 GLY A CA 1
ATOM 1535 C C . GLY A 1 188 ? -10.623 2.102 15.602 1.00 94.00 188 GLY A C 1
ATOM 1536 O O . GLY A 1 188 ? -11.796 2.233 15.935 1.00 94.00 188 GLY A O 1
ATOM 1537 N N . THR A 1 189 ? -10.205 1.101 14.823 1.00 94.94 189 THR A N 1
ATOM 1538 C CA . THR A 1 189 ? -11.127 0.093 14.266 1.00 94.94 189 THR A CA 1
ATOM 1539 C C . THR A 1 189 ? -11.727 -0.825 15.337 1.00 94.94 189 THR A C 1
ATOM 1541 O O . THR A 1 189 ? -12.822 -1.348 15.160 1.00 94.94 189 THR A O 1
ATOM 1544 N N . LEU A 1 190 ? -11.056 -0.983 16.486 1.00 94.81 190 LEU A N 1
ATOM 1545 C CA . LEU A 1 190 ? -11.514 -1.854 17.571 1.00 94.81 190 LEU A CA 1
ATOM 1546 C C . LEU A 1 190 ? -12.637 -1.242 18.414 1.00 94.81 190 LEU A C 1
ATOM 1548 O O . LEU A 1 190 ? -13.242 -1.947 19.208 1.00 94.81 190 LEU A O 1
ATOM 1552 N N . SER A 1 191 ? -12.934 0.053 18.270 1.00 86.62 191 SER A N 1
ATOM 1553 C CA . SER A 1 191 ? -14.055 0.706 18.970 1.00 86.62 191 SER A CA 1
ATOM 1554 C C . SER A 1 191 ? -14.076 0.496 20.501 1.00 86.62 191 SER A C 1
ATOM 1556 O O . SER A 1 191 ? -15.138 0.492 21.115 1.00 86.62 191 SER A O 1
ATOM 1558 N N . GLY A 1 192 ? -12.906 0.348 21.136 1.00 91.38 192 GLY A N 1
ATOM 1559 C CA . GLY A 1 192 ? -12.774 0.087 22.576 1.00 91.38 192 GLY A CA 1
ATOM 1560 C C . GLY A 1 192 ? -12.571 -1.382 22.951 1.00 91.38 192 GLY A C 1
ATOM 1561 O O . GLY A 1 192 ? -12.163 -1.653 24.083 1.00 91.38 192 GLY A O 1
ATOM 1562 N N . ASP A 1 193 ? -12.768 -2.310 22.014 1.00 94.12 193 ASP A N 1
ATOM 1563 C CA . ASP A 1 193 ? -12.484 -3.727 22.219 1.00 94.12 193 ASP A CA 1
ATOM 1564 C C . ASP A 1 193 ? -10.975 -3.988 22.326 1.00 94.12 193 ASP A C 1
ATOM 1566 O O . ASP A 1 193 ? -10.129 -3.183 21.906 1.00 94.12 193 ASP A O 1
ATOM 1570 N N . LYS A 1 194 ? -10.642 -5.150 22.898 1.00 95.75 194 LYS A N 1
ATOM 1571 C CA . LYS A 1 194 ? -9.276 -5.663 23.009 1.00 95.75 194 LYS A CA 1
ATOM 1572 C C . LYS A 1 194 ? -9.129 -6.966 22.239 1.00 95.75 194 LYS A C 1
ATOM 1574 O O . LYS A 1 194 ? -10.020 -7.812 22.237 1.00 95.75 194 LYS A O 1
ATOM 1579 N N . VAL A 1 195 ? -7.961 -7.143 21.642 1.00 97.12 195 VAL A N 1
ATOM 1580 C CA . VAL A 1 195 ? -7.530 -8.403 21.042 1.00 97.12 195 VAL A CA 1
ATOM 1581 C C . VAL A 1 195 ? -6.840 -9.222 22.129 1.00 97.12 195 VAL A C 1
ATOM 1583 O O . VAL A 1 195 ? -5.883 -8.735 22.731 1.00 97.12 195 VAL A O 1
ATOM 1586 N N . CYS A 1 196 ? -7.343 -10.423 22.416 1.00 96.50 196 CYS A N 1
ATOM 1587 C CA . CYS A 1 196 ? -6.697 -11.339 23.356 1.00 96.50 196 CYS A CA 1
ATOM 1588 C C . CYS A 1 196 ? -5.491 -12.041 22.719 1.00 96.50 196 CYS A C 1
ATOM 1590 O O . CYS A 1 196 ? -5.369 -12.092 21.493 1.00 96.50 196 CYS A O 1
ATOM 1592 N N . ASP A 1 197 ? -4.630 -12.609 23.560 1.00 95.69 197 ASP A N 1
ATOM 1593 C CA . ASP A 1 197 ? -3.318 -13.120 23.150 1.00 95.69 197 ASP A CA 1
ATOM 1594 C C . ASP A 1 197 ? -3.408 -14.238 22.102 1.00 95.69 197 ASP A C 1
ATOM 1596 O O . ASP A 1 197 ? -2.665 -14.213 21.128 1.00 95.69 197 ASP A O 1
ATOM 1600 N N . ASP A 1 198 ? -4.375 -15.157 22.214 1.00 96.44 198 ASP A N 1
ATOM 1601 C CA . ASP A 1 198 ? -4.592 -16.213 21.208 1.00 96.44 198 ASP A CA 1
ATOM 1602 C C . ASP A 1 198 ? -4.895 -15.634 19.814 1.00 96.44 198 ASP A C 1
ATOM 1604 O O . ASP A 1 198 ? -4.307 -16.047 18.812 1.00 96.44 198 ASP A O 1
ATOM 1608 N N . LYS A 1 199 ? -5.768 -14.620 19.739 1.00 97.56 199 LYS A N 1
ATOM 1609 C CA . LYS A 1 199 ? -6.065 -13.935 18.472 1.00 97.56 199 LYS A CA 1
ATOM 1610 C C . LYS A 1 199 ? -4.848 -13.182 17.950 1.00 97.56 199 LYS A C 1
ATOM 1612 O O . LYS A 1 199 ? -4.570 -13.207 16.753 1.00 97.56 199 LYS A O 1
ATOM 1617 N N . ALA A 1 200 ? -4.138 -12.504 18.846 1.00 98.19 200 ALA A N 1
ATOM 1618 C CA . ALA A 1 200 ? -2.953 -11.729 18.519 1.00 98.19 200 ALA A CA 1
ATOM 1619 C C . ALA A 1 200 ? -1.845 -12.622 17.931 1.00 98.19 200 ALA A C 1
ATOM 1621 O O . ALA A 1 200 ? -1.310 -12.307 16.869 1.00 98.19 200 ALA A O 1
ATOM 1622 N N . LEU A 1 201 ? -1.579 -13.776 18.549 1.00 97.44 201 LEU A N 1
ATOM 1623 C CA . LEU A 1 201 ? -0.597 -14.757 18.082 1.00 97.44 201 LEU A CA 1
ATOM 1624 C C . LEU A 1 201 ? -0.928 -15.296 16.688 1.00 97.44 201 LEU A C 1
ATOM 1626 O O . LEU A 1 201 ? -0.036 -15.401 15.843 1.00 97.44 201 LEU A O 1
ATOM 1630 N N . LYS A 1 202 ? -2.203 -15.597 16.408 1.00 98.12 202 LYS A N 1
ATOM 1631 C CA . LYS A 1 202 ? -2.638 -16.049 15.076 1.00 98.12 202 LYS A CA 1
ATOM 1632 C C . LYS A 1 202 ? -2.401 -14.983 14.008 1.00 98.12 202 LYS A C 1
ATOM 1634 O O . LYS A 1 202 ? -1.837 -15.279 12.955 1.00 98.12 202 LYS A O 1
ATOM 1639 N N . LEU A 1 203 ? -2.750 -13.731 14.310 1.00 98.50 203 LEU A N 1
ATOM 1640 C CA . LEU A 1 203 ? -2.528 -12.592 13.416 1.00 98.50 203 LEU A CA 1
ATOM 1641 C C . LEU A 1 203 ? -1.036 -12.368 13.133 1.00 98.50 203 LEU A C 1
ATOM 1643 O O . LEU A 1 203 ? -0.656 -12.200 11.974 1.00 98.50 203 LEU A O 1
ATOM 1647 N N . ILE A 1 204 ? -0.184 -12.406 14.164 1.00 97.56 204 ILE A N 1
ATOM 1648 C CA . ILE A 1 204 ? 1.273 -12.290 13.995 1.00 97.56 204 ILE A CA 1
ATOM 1649 C C . ILE A 1 204 ? 1.820 -13.461 13.183 1.00 97.56 204 ILE A C 1
ATOM 1651 O O . ILE A 1 204 ? 2.579 -13.239 12.246 1.00 97.56 204 ILE A O 1
ATOM 1655 N N . SER A 1 205 ? 1.392 -14.692 13.457 1.00 96.00 205 SER A N 1
ATOM 1656 C CA . SER A 1 205 ? 1.849 -15.874 12.714 1.00 96.00 205 SER A CA 1
ATOM 1657 C C . SER A 1 205 ? 1.516 -15.777 11.219 1.00 96.00 205 SER A C 1
ATOM 1659 O O . SER A 1 205 ? 2.374 -16.016 10.366 1.00 96.00 205 SER A O 1
ATOM 1661 N N . ALA A 1 206 ? 0.299 -15.343 10.877 1.00 97.50 206 ALA A N 1
ATOM 1662 C CA . ALA A 1 206 ? -0.096 -15.109 9.488 1.00 97.50 206 ALA A CA 1
ATOM 1663 C C . ALA A 1 206 ? 0.680 -13.938 8.845 1.00 97.50 206 ALA A C 1
ATOM 1665 O O . ALA A 1 206 ? 1.039 -13.984 7.662 1.00 97.50 206 ALA A O 1
ATOM 1666 N N . GLY A 1 207 ? 0.992 -12.901 9.629 1.00 97.00 207 GLY A N 1
ATOM 1667 C CA . GLY A 1 207 ? 1.843 -11.788 9.208 1.00 97.00 207 GLY A CA 1
ATOM 1668 C C . GLY A 1 207 ? 3.291 -12.199 8.937 1.00 97.00 207 GLY A C 1
ATOM 1669 O O . GLY A 1 207 ? 3.864 -11.756 7.943 1.00 97.00 207 GLY A O 1
ATOM 1670 N N . ILE A 1 208 ? 3.859 -13.096 9.751 1.00 95.62 208 ILE A N 1
ATOM 1671 C CA . ILE A 1 208 ? 5.210 -13.646 9.570 1.00 95.62 208 ILE A CA 1
ATOM 1672 C C . ILE A 1 208 ? 5.271 -14.394 8.246 1.00 95.62 208 ILE A C 1
ATOM 1674 O O . ILE A 1 208 ? 6.169 -14.147 7.447 1.00 95.62 208 ILE A O 1
ATOM 1678 N N . LYS A 1 209 ? 4.285 -15.255 7.969 1.00 95.31 209 LYS A N 1
ATOM 1679 C CA . LYS A 1 209 ? 4.203 -15.974 6.692 1.00 95.31 209 LYS A CA 1
ATOM 1680 C C . LYS A 1 209 ? 4.123 -15.009 5.503 1.00 95.31 209 LYS A C 1
ATOM 1682 O O . LYS A 1 209 ? 4.837 -15.182 4.520 1.00 95.31 209 LYS A O 1
ATOM 1687 N N . SER A 1 210 ? 3.324 -13.948 5.630 1.00 95.31 210 SER A N 1
ATOM 1688 C CA . SER A 1 210 ? 3.200 -12.904 4.603 1.00 95.31 210 SER A CA 1
ATOM 1689 C C . SER A 1 210 ? 4.526 -12.171 4.341 1.00 95.31 210 SER A C 1
ATOM 1691 O O . SER A 1 210 ? 4.863 -11.907 3.189 1.00 95.31 210 SER A O 1
ATOM 1693 N N . LEU A 1 211 ? 5.296 -11.854 5.390 1.00 94.81 211 LEU A N 1
ATOM 1694 C CA . LEU A 1 211 ? 6.630 -11.246 5.268 1.00 94.81 211 LEU A CA 1
ATOM 1695 C C . LEU A 1 211 ? 7.664 -12.222 4.699 1.00 94.81 211 LEU A C 1
ATOM 1697 O O . LEU A 1 211 ? 8.432 -11.851 3.814 1.00 94.81 211 LEU A O 1
ATOM 1701 N N . LYS A 1 212 ? 7.639 -13.481 5.138 1.00 94.12 212 LYS A N 1
ATOM 1702 C CA . LYS A 1 212 ? 8.531 -14.529 4.637 1.00 94.12 212 LYS A CA 1
ATOM 1703 C C . LYS A 1 212 ? 8.375 -14.728 3.131 1.00 94.12 212 LYS A C 1
ATOM 1705 O O . LYS A 1 212 ? 9.379 -14.811 2.432 1.00 94.12 212 LYS A O 1
ATOM 1710 N N . ASN A 1 213 ? 7.143 -14.698 2.616 1.00 92.81 213 ASN A N 1
ATOM 1711 C CA . ASN A 1 213 ? 6.885 -14.769 1.174 1.00 92.81 213 ASN A CA 1
ATOM 1712 C C . ASN A 1 213 ? 7.505 -13.586 0.407 1.00 92.81 213 ASN A C 1
ATOM 1714 O O . ASN A 1 213 ? 7.897 -13.738 -0.744 1.00 92.81 213 ASN A O 1
ATOM 1718 N N . LEU A 1 214 ? 7.672 -12.420 1.041 1.00 90.75 214 LEU A N 1
ATOM 1719 C CA . LEU A 1 214 ? 8.385 -11.274 0.460 1.00 90.75 214 LEU A CA 1
ATOM 1720 C C . LEU A 1 214 ? 9.919 -11.386 0.544 1.00 90.75 214 LEU A C 1
ATOM 1722 O O . LEU A 1 214 ? 10.613 -10.451 0.142 1.00 90.75 214 LEU A O 1
ATOM 1726 N N . GLY A 1 215 ? 10.455 -12.488 1.075 1.00 90.31 215 GLY A N 1
ATOM 1727 C CA . GLY A 1 215 ? 11.882 -12.653 1.357 1.00 90.31 215 GLY A CA 1
ATOM 1728 C C . GLY A 1 215 ? 12.335 -11.962 2.644 1.00 90.31 215 GLY A C 1
ATOM 1729 O O . GLY A 1 215 ? 13.521 -11.692 2.803 1.00 90.31 215 GLY A O 1
ATOM 1730 N N . TYR A 1 216 ? 11.402 -11.645 3.544 1.00 89.94 216 TYR A N 1
ATOM 1731 C CA . TYR A 1 216 ? 11.672 -10.949 4.797 1.00 89.94 216 TYR A CA 1
ATOM 1732 C C . TYR A 1 216 ? 11.340 -11.861 5.984 1.00 89.94 216 TYR A C 1
ATOM 1734 O O . TYR A 1 216 ? 10.249 -11.808 6.555 1.00 89.94 216 TYR A O 1
ATOM 1742 N N . ASP A 1 217 ? 12.260 -12.772 6.305 1.00 90.75 217 ASP A N 1
ATOM 1743 C CA . ASP A 1 217 ? 12.082 -13.721 7.405 1.00 90.75 217 ASP A CA 1
ATOM 1744 C C . ASP A 1 217 ? 12.510 -13.093 8.735 1.00 90.75 217 ASP A C 1
ATOM 1746 O O . ASP A 1 217 ? 13.690 -12.869 8.982 1.00 90.75 217 ASP A O 1
ATOM 1750 N N . ILE A 1 218 ? 11.530 -12.795 9.590 1.00 89.44 218 ILE A N 1
ATOM 1751 C CA . ILE A 1 218 ? 11.770 -12.147 10.887 1.00 89.44 218 ILE A CA 1
ATOM 1752 C C . ILE A 1 218 ? 11.948 -13.137 12.043 1.00 89.44 218 ILE A C 1
ATOM 1754 O O . ILE A 1 218 ? 12.211 -12.723 13.173 1.00 89.44 218 ILE A O 1
ATOM 1758 N N . THR A 1 219 ? 11.775 -14.437 11.779 1.00 85.88 219 THR A N 1
ATOM 1759 C CA . THR A 1 219 ? 11.717 -15.470 12.827 1.00 85.88 219 THR A CA 1
ATOM 1760 C C . THR A 1 219 ? 13.069 -15.790 13.450 1.00 85.88 219 THR A C 1
ATOM 1762 O O . THR A 1 219 ? 13.114 -16.277 14.574 1.00 85.88 219 THR A O 1
ATOM 1765 N N . GLU A 1 220 ? 14.169 -15.478 12.765 1.00 79.94 220 GLU A N 1
ATOM 1766 C CA . GLU A 1 220 ? 15.522 -15.734 13.273 1.00 79.94 220 GLU A CA 1
ATOM 1767 C C . GLU A 1 220 ? 15.964 -14.721 14.338 1.00 79.94 220 GLU A C 1
ATOM 1769 O O . GLU A 1 220 ? 16.866 -14.995 15.126 1.00 79.94 220 GLU A O 1
ATOM 1774 N N . THR A 1 221 ? 15.336 -13.546 14.373 1.00 76.75 221 THR A N 1
ATOM 1775 C CA . THR A 1 221 ? 15.808 -12.407 15.177 1.00 76.75 221 THR A CA 1
ATOM 1776 C C . THR A 1 221 ? 14.809 -11.930 16.222 1.00 76.75 221 THR A C 1
ATOM 1778 O O . THR A 1 221 ? 15.189 -11.192 17.127 1.00 76.75 221 THR A O 1
ATOM 1781 N N . VAL A 1 222 ? 13.526 -12.268 16.070 1.00 80.88 222 VAL A N 1
ATOM 1782 C CA . VAL A 1 222 ? 12.452 -11.728 16.908 1.00 80.88 222 VAL A CA 1
ATOM 1783 C C . VAL A 1 222 ? 11.681 -12.862 17.573 1.00 80.88 222 VAL A C 1
ATOM 1785 O O . VAL A 1 222 ? 11.147 -13.740 16.897 1.00 80.88 222 VAL A O 1
ATOM 1788 N N . ASP A 1 223 ? 11.564 -12.800 18.901 1.00 90.56 223 ASP A N 1
ATOM 1789 C CA . ASP A 1 223 ? 10.648 -13.656 19.652 1.00 90.56 223 ASP A CA 1
ATOM 1790 C C . ASP A 1 223 ? 9.197 -13.296 19.289 1.00 90.56 223 ASP A C 1
ATOM 1792 O O . ASP A 1 223 ? 8.749 -12.154 19.432 1.00 90.56 223 ASP A O 1
ATOM 1796 N N . VAL A 1 224 ? 8.450 -14.282 18.789 1.00 92.06 224 VAL A N 1
ATOM 1797 C CA . VAL A 1 224 ? 7.069 -14.104 18.323 1.00 92.06 224 VAL A CA 1
ATOM 1798 C C . VAL A 1 224 ? 6.143 -13.649 19.451 1.00 92.06 224 VAL A C 1
ATOM 1800 O O . VAL A 1 224 ? 5.261 -12.820 19.213 1.00 92.06 224 VAL A O 1
ATOM 1803 N N . ASN A 1 225 ? 6.333 -14.148 20.673 1.00 93.06 225 ASN A N 1
ATOM 1804 C CA . ASN A 1 225 ? 5.531 -13.751 21.827 1.00 93.06 225 ASN A CA 1
ATOM 1805 C C . ASN A 1 225 ? 5.849 -12.311 22.223 1.00 93.06 225 ASN A C 1
ATOM 1807 O O . ASN A 1 225 ? 4.927 -11.521 22.429 1.00 93.06 225 ASN A O 1
ATOM 1811 N N . GLU A 1 226 ? 7.133 -11.945 22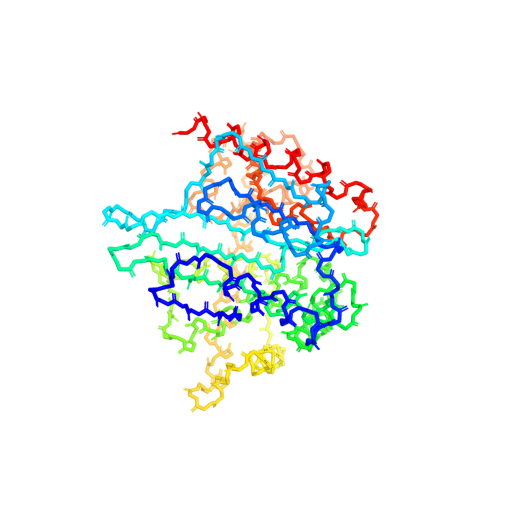.248 1.00 92.75 226 GLU A N 1
ATOM 1812 C CA . GLU A 1 226 ? 7.552 -10.572 22.539 1.00 92.75 226 GLU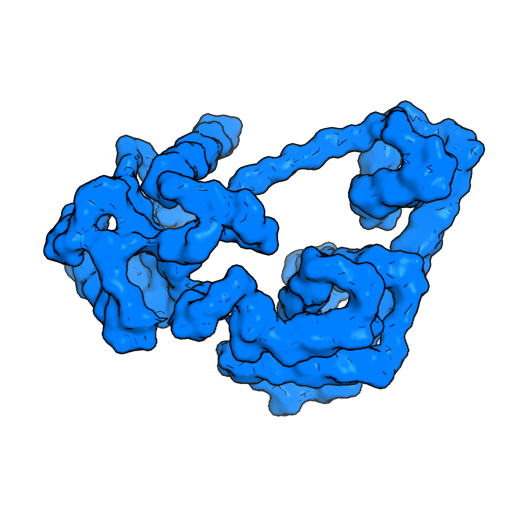 A CA 1
ATOM 1813 C C . GLU A 1 226 ? 6.988 -9.591 21.501 1.00 92.75 226 GLU A C 1
ATOM 1815 O O . GLU A 1 226 ? 6.393 -8.573 21.857 1.00 92.75 226 GLU A O 1
ATOM 1820 N N . LEU A 1 227 ? 7.102 -9.911 20.209 1.00 93.88 227 LEU A N 1
ATOM 1821 C CA . LEU A 1 227 ? 6.547 -9.095 19.126 1.00 93.88 227 LEU A CA 1
ATOM 1822 C C . LEU A 1 227 ? 5.032 -8.930 19.256 1.00 93.88 227 LEU A C 1
ATOM 1824 O O . LEU A 1 227 ? 4.500 -7.827 19.082 1.00 93.88 227 LEU A O 1
ATOM 1828 N N . THR A 1 228 ? 4.345 -10.028 19.573 1.00 96.25 228 THR A N 1
ATOM 1829 C CA . THR A 1 228 ? 2.899 -10.042 19.794 1.00 96.25 228 THR A CA 1
ATOM 1830 C C . THR A 1 228 ? 2.528 -9.116 20.943 1.00 96.25 228 THR A C 1
ATOM 1832 O O . THR A 1 228 ? 1.675 -8.242 20.761 1.00 96.25 228 THR A O 1
ATOM 1835 N N . GLU A 1 229 ? 3.203 -9.235 22.090 1.00 95.19 229 GLU A N 1
ATOM 1836 C CA . GLU A 1 229 ? 2.969 -8.369 23.243 1.00 95.19 229 GLU A CA 1
ATOM 1837 C C . GLU A 1 229 ? 3.233 -6.901 22.883 1.00 95.19 229 GLU A C 1
ATOM 1839 O O . GLU A 1 229 ? 2.378 -6.041 23.106 1.00 95.19 229 GLU A O 1
ATOM 1844 N N . GLN A 1 230 ? 4.379 -6.594 22.269 1.00 94.06 230 GLN A N 1
ATOM 1845 C CA . GLN A 1 230 ? 4.769 -5.220 21.954 1.00 94.06 230 GLN A CA 1
ATOM 1846 C C . GLN A 1 230 ? 3.774 -4.521 21.016 1.00 94.06 230 GLN A C 1
ATOM 1848 O O . GLN A 1 230 ? 3.427 -3.357 21.255 1.00 94.06 230 GLN A O 1
ATOM 1853 N N . ILE A 1 231 ? 3.287 -5.217 19.983 1.00 97.06 231 ILE A N 1
ATOM 1854 C CA . ILE A 1 231 ? 2.299 -4.680 19.039 1.00 97.06 231 ILE A CA 1
ATOM 1855 C C . ILE A 1 231 ? 0.924 -4.567 19.707 1.00 97.06 231 ILE A C 1
ATOM 1857 O O . ILE A 1 231 ? 0.334 -3.480 19.758 1.00 97.06 231 ILE A O 1
ATOM 1861 N N . PHE A 1 232 ? 0.390 -5.674 20.226 1.00 98.12 232 PHE A N 1
ATOM 1862 C CA . PHE A 1 232 ? -1.012 -5.726 20.637 1.00 98.12 232 PHE A CA 1
ATOM 1863 C C . PHE A 1 232 ? -1.275 -5.040 21.972 1.00 98.12 232 PHE A C 1
ATOM 1865 O O . PHE A 1 232 ? -2.353 -4.465 22.141 1.00 98.12 232 PHE A O 1
ATOM 1872 N N . ARG A 1 233 ? -0.291 -4.956 22.877 1.00 97.31 233 ARG A N 1
ATOM 1873 C CA . ARG A 1 233 ? -0.407 -4.112 24.076 1.00 97.31 233 ARG A CA 1
ATOM 1874 C C . ARG A 1 233 ? -0.653 -2.657 23.695 1.00 97.31 233 ARG A C 1
ATOM 1876 O O . ARG A 1 233 ? -1.513 -2.001 24.281 1.00 97.31 233 ARG A O 1
ATOM 1883 N N . GLN A 1 234 ? 0.054 -2.144 22.689 1.00 97.50 234 GLN A N 1
ATOM 1884 C CA . GLN A 1 234 ? -0.126 -0.763 22.242 1.00 97.50 234 GLN A CA 1
ATOM 1885 C C . GLN A 1 234 ? -1.442 -0.555 21.499 1.00 97.50 234 GLN A C 1
ATOM 1887 O O . GLN A 1 234 ? -2.128 0.433 21.767 1.00 97.50 234 GLN A O 1
ATOM 1892 N N . ILE A 1 235 ? -1.832 -1.493 20.632 1.00 98.38 235 ILE A N 1
ATOM 1893 C CA . ILE A 1 235 ? -3.122 -1.429 19.936 1.00 98.38 235 ILE A CA 1
ATOM 1894 C C . ILE A 1 235 ? -4.281 -1.438 20.946 1.00 98.38 235 ILE A C 1
ATOM 1896 O O . ILE A 1 235 ? -5.164 -0.580 20.868 1.00 98.38 235 ILE A O 1
ATOM 1900 N N . ASN A 1 236 ? -4.256 -2.341 21.929 1.00 98.38 236 ASN A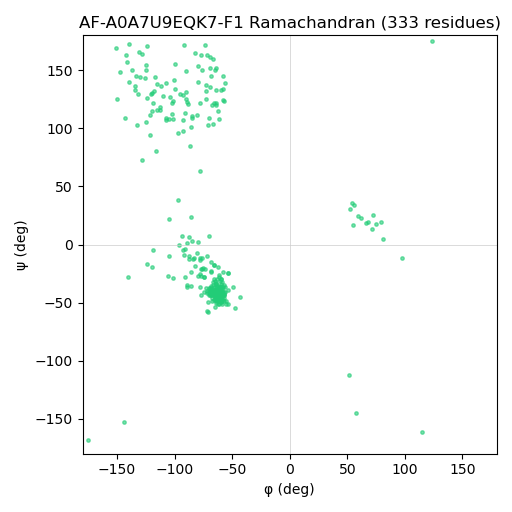 N 1
ATOM 1901 C CA . ASN A 1 236 ? -5.291 -2.469 22.959 1.00 98.38 236 ASN A CA 1
ATOM 1902 C C . ASN A 1 236 ? -5.356 -1.239 23.879 1.00 98.38 236 ASN A C 1
ATOM 1904 O O . ASN A 1 236 ? -6.446 -0.745 24.196 1.00 98.38 236 ASN A O 1
ATOM 1908 N N . ASN A 1 237 ? -4.199 -0.705 24.282 1.00 97.12 237 ASN A N 1
ATOM 1909 C CA . ASN A 1 237 ? -4.125 0.528 25.067 1.00 97.12 237 ASN A CA 1
ATOM 1910 C C . ASN A 1 237 ? -4.659 1.727 24.274 1.00 97.12 237 ASN A C 1
ATOM 1912 O O . ASN A 1 237 ? -5.442 2.519 24.805 1.00 97.12 237 ASN A O 1
ATOM 1916 N N . GLY A 1 238 ? -4.287 1.833 22.995 1.00 96.69 238 GLY A N 1
ATOM 1917 C CA . GLY A 1 238 ? -4.788 2.860 22.087 1.00 96.69 238 GLY A CA 1
ATOM 1918 C C . GLY A 1 238 ? -6.302 2.773 21.897 1.00 96.69 238 GLY A C 1
ATOM 1919 O O . GLY A 1 238 ? -6.976 3.795 21.991 1.00 96.69 238 GLY A O 1
ATOM 1920 N N . SER A 1 239 ? -6.848 1.564 21.722 1.00 97.31 239 SER A N 1
ATOM 1921 C CA . SER A 1 239 ? -8.293 1.316 21.579 1.00 97.31 239 SER A CA 1
ATOM 1922 C C . SER A 1 239 ? -9.048 1.806 22.818 1.00 97.31 239 SER A C 1
ATOM 1924 O O . SER A 1 239 ? -9.964 2.626 22.730 1.00 97.31 239 SER A O 1
ATOM 1926 N N . SER A 1 240 ? -8.557 1.424 24.002 1.00 97.25 240 SER A N 1
ATOM 1927 C CA . SER A 1 240 ? -9.119 1.852 25.289 1.00 97.25 240 SER A CA 1
ATOM 1928 C C . SER A 1 240 ? -9.045 3.375 25.481 1.00 97.25 240 SER A C 1
ATOM 1930 O O . SER A 1 240 ? -9.953 3.994 26.036 1.00 97.25 240 SER A O 1
ATOM 1932 N N . GLN A 1 241 ? -7.957 4.015 25.042 1.00 95.81 241 GLN A N 1
ATOM 1933 C CA . GLN A 1 241 ? -7.823 5.470 25.099 1.00 95.81 241 GLN A CA 1
ATOM 1934 C C . GLN A 1 241 ? -8.799 6.170 24.148 1.00 95.81 241 GLN A C 1
ATOM 1936 O O . GLN A 1 241 ? -9.466 7.112 24.571 1.00 95.81 241 GLN A O 1
ATOM 1941 N N . ILE A 1 242 ? -8.908 5.709 22.902 1.00 95.75 242 ILE A N 1
ATOM 1942 C CA . ILE A 1 242 ? -9.819 6.279 21.902 1.00 95.75 242 ILE A CA 1
ATOM 1943 C C . ILE A 1 242 ? -11.266 6.176 22.385 1.00 95.75 242 ILE A C 1
ATOM 1945 O O . ILE A 1 242 ? -11.973 7.178 22.364 1.00 95.75 242 ILE A O 1
ATOM 1949 N N . ALA A 1 243 ? -11.683 5.024 22.915 1.00 95.94 243 ALA A N 1
ATOM 1950 C CA . ALA A 1 243 ? -13.030 4.848 23.458 1.00 95.94 243 ALA A CA 1
ATOM 1951 C C . ALA A 1 243 ? -13.343 5.828 24.605 1.00 95.94 243 ALA A C 1
ATOM 1953 O O . ALA A 1 243 ? -14.443 6.380 24.680 1.00 95.94 243 ALA A O 1
ATOM 1954 N N . ARG A 1 244 ? -12.365 6.109 25.482 1.00 96.31 244 ARG A N 1
ATOM 1955 C CA . ARG A 1 244 ? -12.518 7.125 26.539 1.00 96.31 244 ARG A CA 1
ATOM 1956 C C . ARG A 1 244 ? -12.683 8.531 25.969 1.00 96.31 244 ARG A C 1
ATOM 1958 O O . ARG A 1 244 ? -13.536 9.270 26.457 1.00 96.31 244 ARG A O 1
ATOM 1965 N N . GLU A 1 245 ? -11.898 8.902 24.961 1.00 96.56 245 GLU A N 1
ATOM 1966 C CA . GLU A 1 245 ? -12.021 10.218 24.325 1.00 96.56 245 GLU A CA 1
ATOM 1967 C C . GLU A 1 245 ? -13.327 10.348 23.525 1.00 96.56 245 GLU A C 1
ATOM 1969 O O . GLU A 1 245 ? -13.973 11.384 23.626 1.00 96.56 245 GLU A O 1
ATOM 1974 N N . ILE A 1 246 ? -13.797 9.293 22.847 1.00 96.12 246 ILE A N 1
ATOM 1975 C CA . ILE A 1 246 ? -15.123 9.272 22.200 1.00 96.12 246 ILE A CA 1
ATOM 1976 C C . ILE A 1 246 ? -16.233 9.485 23.235 1.00 96.12 246 ILE A C 1
ATOM 1978 O O . ILE A 1 246 ? -17.125 10.301 23.024 1.00 96.12 246 ILE A O 1
ATOM 1982 N N . LYS A 1 247 ? -16.167 8.820 24.395 1.00 95.94 247 LYS A N 1
ATOM 1983 C CA . LYS A 1 247 ? -17.146 9.029 25.475 1.00 95.94 247 LYS A CA 1
ATOM 1984 C C . LYS A 1 247 ? -17.138 10.470 25.997 1.00 95.94 247 LYS A C 1
ATOM 1986 O O . LYS A 1 247 ? -18.190 11.001 26.346 1.00 95.94 247 LYS A O 1
ATOM 1991 N N . ARG A 1 248 ? -15.964 11.103 26.079 1.00 96.50 248 ARG A N 1
ATOM 1992 C CA . ARG A 1 248 ? -15.839 12.521 26.454 1.00 96.50 248 ARG A CA 1
ATOM 1993 C C . ARG A 1 248 ? -16.425 13.431 25.377 1.00 96.50 248 ARG A C 1
ATOM 1995 O O . ARG A 1 248 ? -17.156 14.348 25.724 1.00 96.50 248 ARG A O 1
ATOM 2002 N N . PHE A 1 249 ? -16.161 13.137 24.108 1.00 96.69 249 PHE A N 1
ATOM 2003 C CA . PHE A 1 249 ? -16.717 13.873 22.977 1.00 96.69 249 PHE A CA 1
ATOM 2004 C C . PHE A 1 249 ? -18.250 13.803 22.954 1.00 96.69 249 PHE A C 1
ATOM 2006 O O . PHE A 1 249 ? -18.902 14.837 22.896 1.00 96.69 249 PHE A O 1
ATOM 2013 N N . LYS A 1 250 ? -18.835 12.610 23.125 1.00 95.81 250 LYS A N 1
ATOM 2014 C CA . LYS A 1 250 ? -20.295 12.427 23.224 1.00 95.81 250 LYS A CA 1
ATOM 2015 C C . LYS A 1 250 ? -20.918 13.243 24.361 1.00 95.81 250 LYS A C 1
ATOM 2017 O O . LYS A 1 250 ? -21.926 13.902 24.160 1.00 95.81 250 LYS A O 1
ATOM 2022 N N . ARG A 1 251 ? -20.279 13.287 25.536 1.00 96.00 251 ARG A N 1
ATOM 2023 C CA . ARG A 1 251 ? -20.730 14.150 26.647 1.00 96.00 251 ARG A CA 1
ATOM 2024 C C . ARG A 1 251 ? -20.675 15.637 26.294 1.00 96.00 251 ARG A C 1
ATOM 2026 O O . ARG A 1 251 ? -21.610 16.360 26.612 1.00 96.00 251 ARG A O 1
ATOM 2033 N N . ALA A 1 252 ? -19.606 16.076 25.632 1.00 95.19 252 ALA A N 1
ATOM 2034 C CA . ALA A 1 252 ? -19.480 17.453 25.166 1.00 95.19 252 ALA A CA 1
ATOM 2035 C C . ALA A 1 252 ? -20.569 17.804 24.132 1.00 95.19 252 ALA A C 1
ATOM 2037 O O . ALA A 1 252 ? -21.105 18.910 24.165 1.00 95.19 252 ALA A O 1
ATOM 2038 N N . LEU A 1 253 ? -20.957 16.854 23.268 1.00 94.75 253 LEU A N 1
ATOM 2039 C CA . LEU A 1 253 ? -22.115 17.006 22.380 1.00 94.75 253 LEU A CA 1
ATOM 2040 C C . LEU A 1 253 ? -23.414 17.179 23.171 1.00 94.75 253 LEU A C 1
ATOM 2042 O O . LEU A 1 253 ? -24.120 18.156 22.944 1.00 94.75 253 LEU A O 1
ATOM 2046 N N . SER A 1 254 ? -23.705 16.295 24.134 1.00 92.00 254 SER A N 1
ATOM 2047 C CA . SER A 1 254 ? -24.922 16.392 24.959 1.00 92.00 254 SER A CA 1
ATOM 2048 C C . SER A 1 254 ? -25.001 17.703 25.756 1.00 92.00 254 SER A C 1
ATOM 2050 O O . SER A 1 254 ? -26.092 18.205 26.013 1.00 92.00 254 SER A O 1
ATOM 2052 N N . ASN A 1 255 ? -23.852 18.276 26.123 1.00 93.00 255 ASN A N 1
ATOM 2053 C CA . ASN A 1 255 ? -23.749 19.557 26.822 1.00 93.00 255 ASN A CA 1
ATOM 2054 C C . ASN A 1 255 ? -23.774 20.782 25.884 1.00 93.00 255 ASN A C 1
ATOM 2056 O O . ASN A 1 255 ? -23.619 21.910 26.357 1.00 93.00 255 ASN A O 1
ATOM 2060 N N . ASN A 1 256 ? -23.945 20.597 24.568 1.00 89.75 256 ASN A N 1
ATOM 2061 C CA . ASN A 1 256 ? -23.856 21.656 23.556 1.00 89.75 256 ASN A CA 1
ATOM 2062 C C . ASN A 1 256 ? -22.529 22.448 23.602 1.00 89.75 256 ASN A C 1
ATOM 2064 O O . ASN A 1 256 ? -22.504 23.657 23.356 1.00 89.75 256 ASN A O 1
ATOM 2068 N N . GLU A 1 257 ? -21.413 21.781 23.912 1.00 91.44 257 GLU A N 1
ATOM 2069 C CA . GLU A 1 257 ? -20.073 22.389 23.959 1.00 91.44 257 GLU A CA 1
ATOM 2070 C C . GLU A 1 257 ? -19.416 22.484 22.569 1.00 91.44 257 GLU A C 1
ATOM 2072 O O . GLU A 1 257 ? -18.494 23.273 22.380 1.00 91.44 257 GLU A O 1
ATOM 2077 N N . ILE A 1 258 ? -19.892 21.714 21.584 1.00 91.56 258 ILE A N 1
ATOM 2078 C CA . ILE A 1 258 ? -19.362 21.696 20.212 1.00 91.56 258 ILE A CA 1
ATOM 2079 C C . ILE A 1 258 ? -20.277 22.524 19.313 1.00 91.56 258 ILE A C 1
ATOM 2081 O O . ILE A 1 258 ? -21.391 22.102 19.012 1.00 91.56 258 ILE A O 1
ATOM 2085 N N . LYS A 1 259 ? -19.820 23.703 18.881 1.00 86.50 259 LYS A N 1
ATOM 2086 C CA . LYS A 1 259 ? -20.648 24.644 18.100 1.00 86.50 259 LYS A CA 1
ATOM 2087 C C . LYS A 1 259 ? -20.032 25.028 16.763 1.00 86.50 259 LYS A C 1
ATOM 2089 O O . LYS A 1 259 ? -20.715 25.571 15.901 1.00 86.50 259 LYS A O 1
ATOM 2094 N N . SER A 1 260 ? -18.737 24.790 16.589 1.00 91.25 260 SER A N 1
ATOM 2095 C CA . SER A 1 260 ? -17.979 25.297 15.454 1.00 91.25 260 SER A CA 1
ATOM 2096 C C . SER A 1 260 ? -16.948 24.296 14.939 1.00 91.25 260 SER A C 1
ATOM 2098 O O . SER A 1 260 ? -16.531 23.361 15.626 1.00 91.25 260 SER A O 1
ATOM 2100 N N . SER A 1 261 ? -16.472 24.537 13.717 1.00 91.50 261 SER A N 1
ATOM 2101 C CA . SER A 1 261 ? -15.363 23.782 13.125 1.00 91.50 261 SER A CA 1
ATOM 2102 C C . SER A 1 261 ? -14.065 23.930 13.928 1.00 91.50 261 SER A C 1
ATOM 2104 O O . SER A 1 261 ? -13.227 23.027 13.921 1.00 91.50 261 SER A O 1
ATOM 2106 N N . LYS A 1 262 ? -13.906 25.041 14.662 1.00 92.50 262 LYS A N 1
ATOM 2107 C CA . LYS A 1 262 ? -12.771 25.286 15.559 1.00 92.50 262 LYS A CA 1
ATOM 2108 C C . LYS A 1 262 ? -12.760 24.300 16.728 1.00 92.50 262 LYS A C 1
ATOM 2110 O O . LYS A 1 262 ? -11.697 23.770 17.040 1.00 92.50 262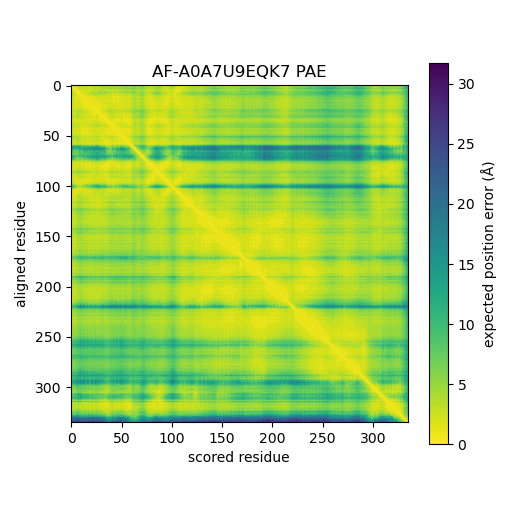 LYS A O 1
ATOM 2115 N N . ASP A 1 263 ? -13.921 24.006 17.308 1.00 93.31 263 ASP A N 1
ATOM 2116 C CA . ASP A 1 263 ? -14.040 23.051 18.417 1.00 93.31 263 ASP A CA 1
ATOM 2117 C C . ASP A 1 263 ? -13.659 21.646 17.936 1.00 93.31 263 ASP A C 1
ATOM 2119 O O . ASP A 1 263 ? -12.817 20.976 18.530 1.00 93.31 263 ASP A O 1
ATOM 2123 N N . LEU A 1 264 ? -14.195 21.225 16.785 1.00 94.62 264 LEU A N 1
ATOM 2124 C CA . LEU A 1 264 ? -13.854 19.940 16.163 1.00 94.62 264 LEU A CA 1
ATOM 2125 C C . LEU A 1 264 ? -12.355 19.825 15.858 1.00 94.62 264 LEU A C 1
ATOM 2127 O O . LEU A 1 264 ? -11.752 18.773 16.076 1.00 94.62 264 LEU A O 1
ATOM 2131 N N . LYS A 1 265 ? -11.736 20.910 15.381 1.00 93.81 265 LYS A N 1
ATOM 2132 C CA . LYS A 1 265 ? -10.292 20.964 15.140 1.00 93.81 265 LYS A CA 1
ATOM 2133 C C . LYS A 1 265 ? -9.495 20.819 16.439 1.00 93.81 265 LYS A C 1
ATOM 2135 O O . LYS A 1 265 ? -8.522 20.071 16.461 1.00 93.81 265 LYS A O 1
ATOM 2140 N N . GLN A 1 266 ? -9.939 21.442 17.529 1.00 93.81 266 GLN A N 1
ATOM 2141 C CA . GLN A 1 266 ? -9.306 21.297 18.840 1.00 93.81 266 GLN A CA 1
ATOM 2142 C C . GLN A 1 266 ? -9.356 19.845 19.342 1.00 93.81 266 GLN A C 1
ATOM 2144 O O . GLN A 1 266 ? -8.341 19.302 19.777 1.00 93.81 266 GLN A O 1
ATOM 2149 N N . TRP A 1 267 ? -10.499 19.165 19.210 1.00 94.50 267 TRP A N 1
ATOM 2150 C CA . TRP A 1 267 ? -10.607 17.736 19.536 1.00 94.50 267 TRP A CA 1
ATOM 2151 C C . TRP A 1 267 ? -9.686 16.863 18.677 1.00 94.50 267 TRP A C 1
ATOM 2153 O O . TRP A 1 267 ? -9.103 15.891 19.173 1.00 94.50 267 TRP A O 1
ATOM 2163 N N . ASN A 1 268 ? -9.512 17.215 17.403 1.00 93.38 268 ASN A N 1
ATOM 2164 C CA . ASN A 1 268 ? -8.576 16.525 16.528 1.00 93.38 268 ASN A CA 1
ATOM 2165 C C . ASN A 1 268 ? -7.117 16.716 16.962 1.00 93.38 268 ASN A C 1
ATOM 2167 O O . ASN A 1 268 ? -6.386 15.732 17.069 1.00 93.38 268 ASN A O 1
ATOM 2171 N N . GLU A 1 269 ? -6.703 17.948 17.244 1.00 90.38 269 GLU A N 1
ATOM 2172 C CA . GLU A 1 269 ? -5.307 18.289 17.535 1.00 90.38 269 GLU A CA 1
ATOM 2173 C C . GLU A 1 269 ? -4.888 17.897 18.960 1.00 90.38 269 GLU A C 1
ATOM 2175 O O . GLU A 1 269 ? -3.824 17.306 19.149 1.00 90.38 269 GLU A O 1
ATOM 2180 N N . GLU A 1 270 ? -5.730 18.158 19.961 1.00 92.19 270 GLU A N 1
ATOM 2181 C CA . GLU A 1 270 ? -5.387 17.958 21.375 1.00 92.19 270 GLU A CA 1
ATOM 2182 C C . GLU A 1 270 ? -5.723 16.551 21.883 1.00 92.19 270 GLU A C 1
ATOM 2184 O O . GLU A 1 270 ? -5.008 15.997 22.722 1.00 92.19 270 GLU A O 1
ATOM 2189 N N . ARG A 1 271 ? -6.817 15.949 21.395 1.00 90.50 271 ARG A N 1
ATOM 2190 C CA . ARG A 1 271 ? -7.280 14.612 21.828 1.00 90.50 271 ARG A CA 1
ATOM 2191 C C . ARG A 1 271 ? -6.990 13.521 20.798 1.00 90.50 271 ARG A C 1
ATOM 2193 O O . ARG A 1 271 ? -7.125 12.325 21.085 1.00 90.50 271 ARG A O 1
ATOM 2200 N N . GLY A 1 272 ? -6.564 13.911 19.596 1.00 87.69 272 GLY A N 1
ATOM 2201 C CA . GLY A 1 272 ? -6.212 13.003 18.510 1.00 87.69 272 GLY A CA 1
ATOM 2202 C C . GLY A 1 272 ? -7.411 12.299 17.870 1.00 87.69 272 GLY A C 1
ATOM 2203 O O . GLY A 1 272 ? -7.207 11.274 17.211 1.00 87.69 272 GLY A O 1
ATOM 2204 N N . LEU A 1 273 ? -8.653 12.722 18.127 1.00 92.62 273 LEU A N 1
ATOM 2205 C CA . LEU A 1 273 ? -9.830 12.082 17.530 1.00 92.62 273 LEU A CA 1
ATOM 2206 C C . LEU A 1 273 ? -9.918 12.453 16.049 1.00 92.62 273 LEU A C 1
ATOM 2208 O O . LEU A 1 273 ? -9.907 13.630 15.701 1.00 92.62 273 LEU A O 1
ATOM 2212 N N . THR A 1 274 ? -9.989 11.471 15.152 1.00 91.81 274 THR A N 1
ATOM 2213 C CA . THR A 1 274 ? -10.163 11.772 13.726 1.00 91.81 274 THR A CA 1
ATOM 2214 C C . THR A 1 274 ? -11.564 12.333 13.477 1.00 91.81 274 THR A C 1
ATOM 2216 O O . THR A 1 274 ? -12.511 12.009 14.197 1.00 91.81 274 THR A O 1
ATOM 2219 N N . TYR A 1 275 ? -11.714 13.163 12.441 1.00 92.56 275 TYR A N 1
ATOM 2220 C CA . TYR A 1 275 ? -13.032 13.676 12.050 1.00 92.56 275 TYR A CA 1
ATOM 2221 C C . TYR A 1 275 ? -14.015 12.554 11.709 1.00 92.56 275 TYR A C 1
ATOM 2223 O O . TYR A 1 275 ? -15.196 12.680 11.997 1.00 92.56 275 TYR A O 1
ATOM 2231 N N . GLU A 1 276 ? -13.528 11.440 11.162 1.00 90.38 276 GLU A N 1
ATOM 2232 C CA . GLU A 1 276 ? -14.342 10.256 10.887 1.00 90.38 276 GLU A CA 1
ATOM 2233 C C . GLU A 1 276 ? -14.916 9.639 12.170 1.00 90.38 276 GLU A C 1
ATOM 2235 O O . GLU A 1 276 ? -16.113 9.375 12.243 1.00 90.38 276 GLU A O 1
ATOM 2240 N N . TRP A 1 277 ? -14.097 9.473 13.215 1.00 91.81 277 TRP A N 1
ATOM 2241 C CA . TRP A 1 277 ? -14.576 8.938 14.494 1.00 91.81 277 TRP A CA 1
ATOM 2242 C C . TRP A 1 277 ? -15.543 9.890 15.186 1.00 91.81 277 TRP A C 1
ATOM 2244 O O . TRP A 1 277 ? -16.533 9.441 15.752 1.00 91.81 277 TRP A O 1
ATOM 2254 N N . MET A 1 278 ? -15.267 11.196 15.137 1.00 94.50 278 MET A N 1
ATOM 2255 C CA . MET A 1 278 ? -16.165 12.208 15.698 1.00 94.50 278 MET A CA 1
ATOM 2256 C C . MET A 1 278 ? -17.500 12.249 14.956 1.00 94.50 278 MET A C 1
ATOM 2258 O O . MET A 1 278 ? -18.530 12.356 15.608 1.00 94.50 278 MET A O 1
ATOM 2262 N N . ARG A 1 279 ? -17.498 12.110 13.626 1.00 93.88 279 ARG A N 1
ATOM 2263 C CA . ARG A 1 279 ? -18.722 12.051 12.819 1.00 93.88 279 ARG A CA 1
ATOM 2264 C C . ARG A 1 279 ? -19.559 10.827 13.162 1.00 93.88 279 ARG A C 1
ATOM 2266 O O . ARG A 1 279 ? -20.724 10.971 13.497 1.00 93.88 279 ARG A O 1
ATOM 2273 N N . LYS A 1 280 ? -18.949 9.642 13.188 1.00 91.75 280 LYS A N 1
ATOM 2274 C CA . LYS A 1 280 ? -19.650 8.425 13.617 1.00 91.75 280 LYS A CA 1
ATOM 2275 C C . LYS A 1 280 ? -20.211 8.574 15.036 1.00 91.75 280 LYS A C 1
ATOM 2277 O O . LYS A 1 280 ? -21.355 8.232 15.298 1.00 91.75 280 LYS A O 1
ATOM 2282 N N . ALA A 1 281 ? -19.419 9.133 15.952 1.00 93.56 281 ALA A N 1
ATOM 2283 C CA . ALA A 1 281 ? -19.857 9.354 17.323 1.00 93.56 281 ALA A CA 1
ATOM 2284 C C . ALA A 1 281 ? -20.988 10.387 17.441 1.00 93.56 281 ALA A C 1
ATOM 2286 O O . ALA A 1 281 ? -21.791 10.249 18.355 1.00 93.56 281 ALA A O 1
ATOM 2287 N N . SER A 1 282 ? -21.053 11.405 16.574 1.00 94.62 282 SER A N 1
ATOM 2288 C CA . SER A 1 282 ? -22.159 12.367 16.563 1.00 94.62 282 SER A CA 1
ATOM 2289 C C . SER A 1 282 ? -23.424 11.759 15.962 1.00 94.62 282 SER A C 1
ATOM 2291 O O . SER A 1 282 ? -24.498 11.934 16.527 1.00 94.62 282 SER A O 1
ATOM 2293 N N . GLU A 1 283 ? -23.288 10.978 14.887 1.00 94.25 283 GLU A N 1
ATOM 2294 C CA . GLU A 1 283 ? -24.383 10.224 14.265 1.00 94.25 283 GLU A CA 1
ATOM 2295 C C . GLU A 1 283 ? -25.024 9.233 15.251 1.00 94.25 283 GLU A C 1
ATOM 2297 O O . GLU A 1 283 ? -26.249 9.162 15.327 1.00 94.25 283 GLU A O 1
ATOM 2302 N N . ASP A 1 284 ? -24.217 8.536 16.062 1.00 92.19 284 ASP A N 1
ATOM 2303 C CA . ASP A 1 284 ? -24.703 7.651 17.133 1.00 92.19 284 ASP A CA 1
ATOM 2304 C C . ASP A 1 284 ? -25.559 8.389 18.184 1.00 92.19 284 ASP A C 1
ATOM 2306 O O . ASP A 1 284 ? -26.417 7.779 18.817 1.00 92.19 284 ASP A O 1
ATOM 2310 N N . GLU A 1 285 ? -25.306 9.684 18.404 1.00 93.38 285 GLU A N 1
ATOM 2311 C CA . GLU A 1 285 ? -26.061 10.538 19.334 1.00 93.38 285 GLU A CA 1
ATOM 2312 C C . GLU A 1 285 ? -27.197 11.308 18.629 1.00 93.38 285 GLU A C 1
ATOM 2314 O O . GLU A 1 285 ? -27.823 12.179 19.230 1.00 93.38 285 GLU A O 1
ATOM 2319 N N . GLY A 1 286 ? -27.465 11.017 17.349 1.00 92.88 286 GLY A N 1
ATOM 2320 C CA . GLY A 1 286 ? -28.502 11.681 16.555 1.00 92.88 286 GLY A CA 1
ATOM 2321 C C . GLY A 1 286 ? -28.150 13.103 16.101 1.00 92.88 286 GLY A C 1
ATOM 2322 O O . GLY A 1 286 ? -29.043 13.865 15.735 1.00 92.88 286 GLY A O 1
ATOM 2323 N N . VAL A 1 287 ? -26.867 13.478 16.124 1.00 91.94 287 VAL A N 1
ATOM 2324 C CA . VAL A 1 287 ? -26.372 14.798 15.711 1.00 91.94 287 VAL A CA 1
ATOM 2325 C C . VAL A 1 287 ? -25.686 14.700 14.345 1.00 91.94 287 VAL A C 1
ATOM 2327 O O . VAL A 1 287 ? -24.567 14.190 14.229 1.00 91.94 287 VAL A O 1
ATOM 2330 N N . TYR A 1 288 ? -26.340 15.242 13.316 1.00 90.50 288 TYR A N 1
ATOM 2331 C CA . TYR A 1 288 ? -25.892 15.149 11.919 1.00 90.50 288 TYR A CA 1
ATOM 2332 C C . TYR A 1 288 ? -25.292 16.456 11.366 1.00 90.50 288 TYR A C 1
ATOM 2334 O O . TYR A 1 288 ? -24.397 16.410 10.525 1.00 90.50 288 TYR A O 1
ATOM 2342 N N . ASP A 1 289 ? -25.704 17.615 11.889 1.00 88.75 289 ASP A N 1
ATOM 2343 C CA . ASP A 1 289 ? -25.412 18.932 11.294 1.00 88.75 289 ASP A CA 1
ATOM 2344 C C . ASP A 1 289 ? -24.201 19.649 11.918 1.00 88.75 289 ASP A C 1
ATOM 2346 O O . ASP A 1 289 ? -24.190 20.868 12.107 1.00 88.75 289 ASP A O 1
ATOM 2350 N N . LEU A 1 290 ? -23.149 18.903 12.263 1.00 90.31 290 LEU A N 1
ATOM 2351 C CA . LEU A 1 290 ? -21.914 19.511 12.763 1.00 90.31 290 LEU A CA 1
ATOM 2352 C C . LEU A 1 290 ? -21.049 20.051 11.613 1.00 90.31 290 LEU A C 1
ATOM 2354 O O . LEU A 1 290 ? -20.876 19.368 10.599 1.00 90.31 290 LEU A O 1
ATOM 2358 N N . PRO A 1 291 ? -20.413 21.229 11.779 1.00 91.50 291 PRO A N 1
ATOM 2359 C CA . PRO A 1 291 ? -19.595 21.866 10.747 1.00 91.50 291 PRO A CA 1
ATOM 2360 C C . PRO A 1 291 ? -18.207 21.210 10.638 1.00 91.50 291 PRO A C 1
ATOM 2362 O O . PRO A 1 291 ? -17.177 21.833 10.913 1.00 91.50 291 PRO A O 1
ATOM 2365 N N . PHE A 1 292 ? -18.164 19.928 10.270 1.00 90.44 292 PHE A N 1
ATOM 2366 C CA . PHE A 1 292 ? -16.915 19.212 10.030 1.00 90.44 292 PHE A CA 1
ATOM 2367 C C . PHE A 1 292 ? -16.114 19.898 8.916 1.00 90.44 292 PHE A C 1
ATOM 2369 O O . PHE A 1 292 ? -16.675 20.179 7.857 1.00 90.44 292 PHE A O 1
ATOM 2376 N N . PRO A 1 293 ? -14.802 20.131 9.107 1.00 85.62 293 PRO A N 1
ATOM 2377 C CA . PRO A 1 293 ? -13.957 20.647 8.039 1.00 85.62 293 PRO A CA 1
ATOM 2378 C C . PRO A 1 293 ? -14.008 19.737 6.809 1.00 85.62 293 PRO A C 1
ATOM 2380 O O . PRO A 1 293 ? -13.957 18.508 6.937 1.00 85.62 293 PRO A O 1
ATOM 2383 N N . GLU A 1 294 ? -14.056 20.330 5.616 1.00 80.69 294 GLU A N 1
ATOM 2384 C CA . GLU A 1 294 ? -13.860 19.567 4.388 1.00 80.69 294 GLU A CA 1
ATOM 2385 C C . GLU A 1 294 ? -12.439 19.001 4.371 1.00 80.69 294 GLU A C 1
ATOM 2387 O O . GLU A 1 294 ? -11.443 19.725 4.436 1.00 80.69 294 GLU A O 1
ATOM 2392 N N . ILE A 1 295 ? -12.341 17.675 4.304 1.00 73.50 295 ILE A N 1
ATOM 2393 C CA . ILE A 1 295 ? -11.060 17.001 4.133 1.00 73.50 295 ILE A CA 1
ATOM 2394 C C . ILE A 1 295 ? -10.791 16.959 2.636 1.00 73.50 295 ILE A C 1
ATOM 2396 O O . ILE A 1 295 ? -11.348 16.120 1.923 1.00 73.50 295 ILE A O 1
ATOM 2400 N N . GLU A 1 296 ? -9.932 17.857 2.158 1.00 70.25 296 GLU A N 1
ATOM 2401 C CA . GLU A 1 296 ?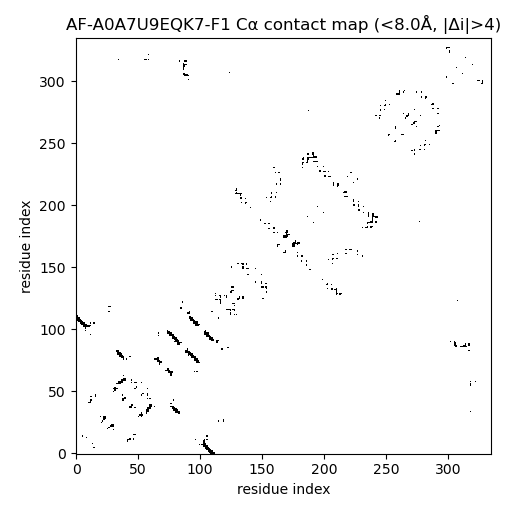 -9.493 17.831 0.767 1.00 70.25 296 GLU A CA 1
ATOM 2402 C C . GLU A 1 296 ? -8.764 16.505 0.499 1.00 70.25 296 GLU A C 1
ATOM 2404 O O . GLU A 1 296 ? -7.653 16.248 0.978 1.00 70.25 296 GLU A O 1
ATOM 2409 N N . LYS A 1 297 ? -9.410 15.615 -0.260 1.00 71.81 297 LYS A N 1
ATOM 2410 C CA . LYS A 1 297 ? -8.776 14.375 -0.702 1.00 71.81 297 LYS A CA 1
ATOM 2411 C C . LYS A 1 297 ? -7.730 14.729 -1.744 1.00 71.81 297 LYS A C 1
ATOM 2413 O O . LYS A 1 297 ? -8.044 14.988 -2.905 1.00 71.81 297 LYS A O 1
ATOM 2418 N N . ARG A 1 298 ? -6.465 14.713 -1.328 1.00 76.00 298 ARG A N 1
ATOM 2419 C CA . ARG A 1 298 ? -5.349 14.888 -2.253 1.00 76.00 298 ARG A CA 1
ATOM 2420 C C . ARG A 1 298 ? -5.412 13.808 -3.330 1.00 76.00 298 ARG A C 1
ATOM 2422 O O . ARG A 1 298 ? -5.403 12.617 -3.026 1.00 76.00 298 ARG A O 1
ATOM 2429 N N . PHE A 1 299 ? -5.432 14.240 -4.585 1.00 80.62 299 PHE A N 1
ATOM 2430 C CA . PHE A 1 299 ? -5.392 13.340 -5.726 1.00 80.62 299 PHE A CA 1
ATOM 2431 C C . PHE A 1 299 ? -4.060 12.580 -5.765 1.00 80.62 299 PHE A C 1
ATOM 2433 O O . PHE A 1 299 ? -2.988 13.184 -5.873 1.00 80.62 299 PHE A O 1
ATOM 2440 N N . TRP A 1 300 ? -4.130 11.250 -5.726 1.00 80.88 300 TRP A N 1
ATOM 2441 C CA . TRP A 1 300 ? -2.978 10.369 -5.885 1.00 80.88 300 TRP A CA 1
ATOM 2442 C C . TRP A 1 300 ? -3.249 9.386 -7.012 1.00 80.88 300 TRP A C 1
ATOM 2444 O O . TRP A 1 300 ? -3.968 8.416 -6.812 1.00 80.88 300 TRP A O 1
ATOM 2454 N N . LEU A 1 301 ? -2.611 9.592 -8.170 1.00 83.25 301 LEU A N 1
ATOM 2455 C CA . LEU A 1 301 ? -2.809 8.771 -9.375 1.00 83.25 301 LEU A CA 1
ATOM 2456 C C . LEU A 1 301 ? -2.874 7.264 -9.081 1.00 83.25 301 LEU A C 1
ATOM 2458 O O . LEU A 1 301 ? -3.755 6.575 -9.573 1.00 83.25 301 LEU A O 1
ATOM 2462 N N . ARG A 1 302 ? -1.957 6.757 -8.249 1.00 79.62 302 ARG A N 1
ATOM 2463 C CA . ARG A 1 302 ? -1.880 5.326 -7.919 1.00 79.62 302 ARG A CA 1
ATOM 2464 C C . ARG A 1 302 ? -3.144 4.782 -7.244 1.00 79.62 302 ARG A C 1
ATOM 2466 O O . ARG A 1 302 ? -3.422 3.606 -7.435 1.00 79.62 302 ARG A O 1
ATOM 2473 N N . ASN A 1 303 ? -3.855 5.605 -6.475 1.00 80.31 303 ASN A N 1
ATOM 2474 C CA . ASN A 1 303 ? -5.088 5.219 -5.785 1.00 80.31 303 ASN A CA 1
ATOM 2475 C C . ASN A 1 303 ? -6.289 5.228 -6.736 1.00 80.31 303 ASN A C 1
ATOM 2477 O O . ASN A 1 303 ? -7.232 4.477 -6.540 1.00 80.31 303 ASN A O 1
ATOM 2481 N N . GLU A 1 304 ? -6.230 6.054 -7.777 1.00 86.50 304 GLU A N 1
ATOM 2482 C CA . GLU A 1 304 ? -7.308 6.210 -8.756 1.00 86.50 304 GLU A CA 1
ATOM 2483 C C . GLU A 1 304 ? -7.222 5.164 -9.873 1.00 86.50 304 GLU A C 1
ATOM 2485 O O . GLU A 1 304 ? -8.213 4.858 -10.524 1.00 86.50 304 GLU A O 1
ATOM 2490 N N . CYS A 1 305 ? -6.028 4.617 -10.119 1.00 89.50 305 CYS A N 1
ATOM 2491 C CA . CYS A 1 305 ? -5.789 3.667 -11.200 1.00 89.50 305 CYS A CA 1
ATOM 2492 C C . CYS A 1 305 ? -6.554 2.344 -11.034 1.00 89.50 305 CYS A C 1
ATOM 2494 O O . CYS A 1 305 ? -6.947 1.761 -12.039 1.00 89.50 305 CYS A O 1
ATOM 2496 N N . TYR A 1 306 ? -6.777 1.859 -9.811 1.00 88.69 306 TYR A N 1
ATOM 2497 C CA . TYR A 1 306 ? -7.462 0.586 -9.582 1.00 88.69 306 TYR A CA 1
ATOM 2498 C C . TYR A 1 306 ? -8.360 0.664 -8.351 1.00 88.69 306 TYR A C 1
ATOM 2500 O O . TYR A 1 306 ? -7.867 0.715 -7.224 1.00 88.69 306 TYR A O 1
ATOM 2508 N N . SER A 1 307 ? -9.674 0.674 -8.577 1.00 83.75 307 SER A N 1
ATOM 2509 C CA . SER A 1 307 ? -10.661 0.656 -7.497 1.00 83.75 307 SER A CA 1
ATOM 2510 C C . SER A 1 307 ? -10.785 -0.744 -6.902 1.00 83.75 307 SER A C 1
ATOM 2512 O O . SER A 1 307 ? -10.610 -1.744 -7.596 1.00 83.75 307 SER A O 1
ATOM 2514 N N . PHE A 1 308 ? -11.120 -0.841 -5.617 1.00 76.44 308 PHE A N 1
ATOM 2515 C CA . PHE A 1 308 ? -11.566 -2.114 -5.045 1.00 76.44 308 PHE A CA 1
ATOM 2516 C C . PHE A 1 308 ? -13.057 -2.373 -5.282 1.00 76.44 308 PHE A C 1
ATOM 2518 O O . PHE A 1 308 ? -13.507 -3.497 -5.097 1.00 76.44 308 PHE A O 1
ATOM 2525 N N . ASP A 1 309 ? -13.806 -1.366 -5.733 1.00 81.50 309 ASP A N 1
ATOM 2526 C CA . ASP A 1 309 ? -15.167 -1.543 -6.225 1.00 81.50 309 ASP A CA 1
ATOM 2527 C C . ASP A 1 309 ? -15.124 -1.937 -7.706 1.00 81.50 309 ASP A C 1
ATOM 2529 O O . ASP A 1 309 ? -14.757 -1.141 -8.573 1.00 81.50 309 ASP A O 1
ATOM 2533 N N . THR A 1 310 ? -15.492 -3.182 -7.999 1.00 80.88 310 THR A N 1
ATOM 2534 C CA . THR A 1 310 ? -15.483 -3.745 -9.357 1.00 80.88 310 THR A CA 1
ATOM 2535 C C . THR A 1 310 ? -16.536 -3.118 -10.271 1.00 80.88 310 THR A C 1
ATOM 2537 O O . THR A 1 310 ? -16.425 -3.237 -11.493 1.00 80.88 310 THR A O 1
ATOM 2540 N N . ASN A 1 311 ? -17.514 -2.394 -9.714 1.00 84.44 311 ASN A N 1
ATOM 2541 C CA . ASN A 1 311 ? -18.492 -1.635 -10.495 1.00 84.44 311 ASN A CA 1
ATOM 2542 C C . ASN A 1 311 ? -17.896 -0.345 -11.077 1.00 84.44 311 ASN A C 1
ATOM 2544 O O . ASN A 1 311 ? -18.412 0.198 -12.055 1.00 84.44 311 ASN A O 1
ATOM 2548 N N . GLN A 1 312 ? -16.785 0.144 -10.517 1.00 83.69 312 GLN A N 1
ATOM 2549 C CA . GLN A 1 312 ? -16.071 1.314 -11.019 1.00 83.69 312 GLN A CA 1
ATOM 2550 C C . GLN A 1 312 ? -15.073 0.895 -12.097 1.00 83.69 312 GLN A C 1
ATOM 2552 O O . GLN A 1 312 ? -13.892 0.665 -11.833 1.00 83.69 312 GLN A O 1
ATOM 2557 N N . LYS A 1 313 ? -15.568 0.786 -13.333 1.00 90.44 313 LYS A N 1
ATOM 2558 C CA . LYS A 1 313 ? -14.766 0.366 -14.482 1.00 90.44 313 LYS A CA 1
ATOM 2559 C C . LYS A 1 313 ? -14.157 1.545 -15.237 1.00 90.44 313 LYS A C 1
ATOM 2561 O O . LYS A 1 313 ? -14.866 2.435 -15.702 1.00 90.44 313 LYS A O 1
ATOM 2566 N N . ILE A 1 314 ? -12.848 1.489 -15.460 1.00 93.75 314 ILE A N 1
ATOM 2567 C CA . ILE A 1 314 ? -12.149 2.360 -16.406 1.00 93.75 314 ILE A CA 1
ATOM 2568 C C . ILE A 1 314 ? -12.343 1.796 -17.819 1.00 93.75 314 ILE A C 1
ATOM 2570 O O . ILE A 1 314 ? -11.837 0.726 -18.151 1.00 93.75 314 ILE A O 1
ATOM 2574 N N . THR A 1 315 ? -13.106 2.509 -18.648 1.00 91.88 315 THR A N 1
ATOM 2575 C CA . THR A 1 315 ? -13.454 2.091 -20.018 1.00 91.88 315 THR A CA 1
ATOM 2576 C C . THR A 1 315 ? -12.406 2.487 -21.054 1.00 91.88 315 THR A C 1
ATOM 2578 O O . THR A 1 315 ? -12.143 1.712 -21.969 1.00 91.88 315 THR A O 1
ATOM 2581 N N . ASP A 1 316 ? -11.778 3.652 -20.885 1.00 94.94 316 ASP A N 1
ATOM 2582 C CA . ASP A 1 316 ? -10.652 4.118 -21.698 1.00 94.94 316 ASP A CA 1
ATOM 2583 C C . ASP A 1 316 ? -9.433 4.384 -20.797 1.00 94.94 316 ASP A C 1
ATOM 2585 O O . ASP A 1 316 ? -9.296 5.470 -20.217 1.00 94.94 316 ASP A O 1
ATOM 2589 N N . PRO A 1 317 ? -8.538 3.390 -20.648 1.00 95.25 317 PRO A N 1
ATOM 2590 C CA . PRO A 1 317 ? -7.342 3.513 -19.826 1.00 95.25 317 PRO A CA 1
ATOM 2591 C C . PRO A 1 317 ? -6.397 4.651 -20.233 1.00 95.25 317 PRO A C 1
ATOM 2593 O O . PRO A 1 317 ? -5.802 5.304 -19.373 1.00 95.25 317 PRO A O 1
ATOM 2596 N N . VAL A 1 318 ? -6.260 4.911 -21.536 1.00 94.69 318 VAL A N 1
ATOM 2597 C CA . VAL A 1 318 ? -5.354 5.943 -22.057 1.00 94.69 318 VAL A CA 1
ATOM 2598 C C . VAL A 1 318 ? -5.913 7.322 -21.730 1.00 94.69 318 VAL A C 1
ATOM 2600 O O . VAL A 1 318 ? -5.201 8.164 -21.175 1.00 94.69 318 VAL A O 1
ATOM 2603 N N . GLN A 1 319 ? -7.195 7.558 -22.022 1.00 94.62 319 GLN A N 1
ATOM 2604 C CA . GLN A 1 319 ? -7.827 8.842 -21.733 1.00 94.62 319 GLN A CA 1
ATOM 2605 C C . GLN A 1 319 ? -7.924 9.100 -20.227 1.00 94.62 319 GLN A C 1
ATOM 2607 O O . GLN A 1 319 ? -7.699 10.228 -19.777 1.00 94.62 319 GLN A O 1
ATOM 2612 N N . PHE A 1 320 ? -8.181 8.058 -19.431 1.00 94.44 320 PHE A N 1
ATOM 2613 C CA . PHE A 1 320 ? -8.126 8.144 -17.976 1.00 94.44 320 PHE A CA 1
ATOM 2614 C C . PHE A 1 320 ? -6.760 8.654 -17.499 1.00 94.44 320 PHE A C 1
ATOM 2616 O O . PHE A 1 320 ? -6.703 9.640 -16.761 1.00 94.44 320 PHE A O 1
ATOM 2623 N N . LEU A 1 321 ? -5.659 8.045 -17.957 1.00 92.38 321 LEU A N 1
ATOM 2624 C CA . LEU A 1 321 ? -4.306 8.443 -17.556 1.00 92.38 321 LEU A CA 1
ATOM 2625 C C . LEU A 1 321 ? -3.962 9.872 -17.998 1.00 92.38 321 LEU A C 1
ATOM 2627 O O . LEU A 1 321 ? -3.390 10.621 -17.205 1.00 92.38 321 LEU A O 1
ATOM 2631 N N . LYS A 1 322 ? -4.371 10.296 -19.203 1.00 90.12 322 LYS A N 1
ATOM 2632 C CA . LYS A 1 322 ? -4.211 11.688 -19.674 1.00 90.12 322 LYS A CA 1
ATOM 2633 C C . LYS A 1 322 ? -4.914 12.692 -18.755 1.00 90.12 322 LYS A C 1
ATOM 2635 O O . LYS A 1 322 ? -4.328 13.709 -18.371 1.00 90.12 322 LYS A O 1
ATOM 2640 N N . ASN A 1 323 ? -6.155 12.401 -18.365 1.00 89.38 323 ASN A N 1
ATOM 2641 C CA . ASN A 1 323 ? -6.943 13.262 -17.480 1.00 89.38 323 ASN A CA 1
ATOM 2642 C C . ASN A 1 323 ? -6.349 13.308 -16.064 1.00 89.38 323 ASN A C 1
ATOM 2644 O O . ASN A 1 323 ? -6.241 14.373 -15.452 1.00 89.38 323 ASN A O 1
ATOM 2648 N N . ALA A 1 324 ? -5.951 12.146 -15.553 1.00 86.12 324 ALA A N 1
ATOM 2649 C CA . ALA A 1 324 ? -5.372 11.962 -14.233 1.00 86.12 324 ALA A CA 1
ATOM 2650 C C . ALA A 1 324 ? -4.029 12.701 -14.076 1.00 86.12 324 ALA A C 1
ATOM 2652 O O . ALA A 1 324 ? -3.813 13.425 -13.102 1.00 86.12 324 ALA A O 1
ATOM 2653 N N . GLU A 1 325 ? -3.146 12.592 -15.067 1.00 80.50 325 GLU A N 1
ATOM 2654 C CA . GLU A 1 325 ? -1.876 13.321 -15.097 1.00 80.50 325 GLU A CA 1
ATOM 2655 C C . GLU A 1 325 ? -2.088 14.832 -15.279 1.00 80.50 325 GLU A C 1
ATOM 2657 O O . GLU A 1 325 ? -1.459 15.626 -14.582 1.00 80.50 325 GLU A O 1
ATOM 2662 N N . SER A 1 326 ? -3.057 15.253 -16.098 1.00 81.12 326 SER A N 1
ATOM 2663 C CA . SER A 1 326 ? -3.418 16.675 -16.237 1.00 81.12 326 SER A CA 1
ATOM 2664 C C . SER A 1 326 ? -3.879 17.298 -14.910 1.00 81.12 326 SER A C 1
ATOM 2666 O O . SER A 1 326 ? -3.493 18.422 -14.578 1.00 81.12 326 SER A O 1
ATOM 2668 N N . LYS A 1 327 ? -4.667 16.564 -14.108 1.00 81.00 327 LYS A N 1
ATOM 2669 C CA . LYS A 1 327 ? -5.039 16.979 -12.742 1.00 81.00 327 LYS A CA 1
ATOM 2670 C C . LYS A 1 327 ? -3.810 17.098 -11.837 1.00 81.00 327 LYS A C 1
ATOM 2672 O O . LYS A 1 327 ? -3.684 18.088 -11.116 1.00 81.00 327 LYS A O 1
ATOM 2677 N N . ARG A 1 328 ? -2.881 16.136 -11.911 1.00 74.94 328 ARG A N 1
ATOM 2678 C CA . ARG A 1 328 ? -1.613 16.169 -11.163 1.00 74.94 328 ARG A CA 1
ATOM 2679 C C . ARG A 1 328 ? -0.783 17.406 -11.522 1.00 74.94 328 ARG A C 1
ATOM 2681 O O . ARG A 1 328 ? -0.349 18.108 -10.616 1.00 74.94 328 ARG A O 1
ATOM 2688 N N . MET A 1 329 ? -0.620 17.710 -12.810 1.00 71.75 329 MET A N 1
ATOM 2689 C CA . MET A 1 329 ? 0.148 18.867 -13.293 1.00 71.75 329 MET A CA 1
ATOM 2690 C C . MET A 1 329 ? -0.450 20.202 -12.832 1.00 71.75 329 MET A C 1
ATOM 2692 O O . MET A 1 329 ? 0.281 21.061 -12.345 1.00 71.75 329 MET A O 1
ATOM 2696 N N . LYS A 1 330 ? -1.780 20.360 -12.891 1.00 69.19 330 LYS A N 1
ATOM 2697 C CA . LYS A 1 330 ? -2.468 21.554 -12.359 1.00 69.19 330 LYS A CA 1
ATOM 2698 C C . LYS A 1 330 ? -2.243 21.743 -10.855 1.00 69.19 330 LYS A C 1
ATOM 2700 O O . LYS A 1 330 ? -2.138 22.876 -10.403 1.00 69.19 330 LYS A O 1
ATOM 2705 N N . GLY A 1 331 ? -2.162 20.653 -10.089 1.00 60.88 331 GLY A N 1
ATOM 2706 C CA . GLY A 1 331 ? -1.846 20.700 -8.657 1.00 60.88 331 GLY A CA 1
ATOM 2707 C C . GLY A 1 331 ? -0.374 20.998 -8.353 1.00 60.88 331 GLY A C 1
ATOM 2708 O O . GLY A 1 331 ? -0.073 21.565 -7.308 1.00 60.88 331 GLY A O 1
ATOM 2709 N N . VAL A 1 332 ? 0.546 20.641 -9.257 1.00 57.41 332 VAL A N 1
ATOM 2710 C CA . VAL A 1 332 ? 1.980 20.953 -9.128 1.00 57.41 332 VAL A CA 1
ATOM 2711 C C . VAL A 1 332 ? 2.271 22.410 -9.489 1.00 57.41 332 VAL A C 1
ATOM 2713 O O . VAL A 1 332 ? 3.094 23.012 -8.825 1.00 57.41 332 VAL A O 1
ATOM 2716 N N . MET A 1 333 ? 1.581 22.994 -10.476 1.00 49.03 333 MET A N 1
ATOM 2717 C CA . MET A 1 333 ? 1.775 24.403 -10.872 1.00 49.03 333 MET A CA 1
ATOM 2718 C C . MET A 1 333 ? 1.133 25.429 -9.920 1.00 49.03 333 MET A C 1
ATOM 2720 O O . MET A 1 333 ? 1.372 26.623 -10.067 1.00 49.03 333 MET A O 1
ATOM 2724 N N . LYS A 1 334 ? 0.285 24.989 -8.981 1.00 43.69 334 LYS A N 1
ATOM 2725 C CA . LYS A 1 334 ? -0.350 25.851 -7.966 1.00 43.69 334 LYS A CA 1
ATOM 2726 C C . LYS A 1 334 ? 0.444 25.960 -6.656 1.00 43.69 334 LYS A C 1
ATOM 2728 O O . LYS A 1 334 ? 0.060 26.760 -5.809 1.00 43.69 334 LYS A O 1
ATOM 2733 N N . ASN A 1 335 ? 1.493 25.154 -6.491 1.00 37.78 335 ASN A N 1
ATOM 2734 C CA . ASN A 1 335 ? 2.407 25.157 -5.343 1.00 37.78 335 ASN A CA 1
ATOM 2735 C C . ASN A 1 335 ? 3.796 25.600 -5.798 1.00 37.78 335 ASN A C 1
ATOM 2737 O O . ASN A 1 335 ? 4.562 26.062 -4.927 1.00 37.78 335 ASN A O 1
#

Nearest PDB structures (foldseek):
  3hy1-assembly2_B  TM=7.044E-01  e=4.279E-11  Escherichia coli K-12
  3hxx-assembly1_A  TM=7.462E-01  e=4.953E-10  Escherichia coli K-12
  2zzg-assembly1_A  TM=6.372E-01  e=2.193E-06  Pyrococcus horikoshii
  2zze-assembly2_B  TM=6.820E-01  e=6.923E-06  Pyrococcus horikoshii
  1pvr-assembly1_A  TM=3.224E-01  e=1.512E+00  Punavirus P1